Protein AF-A0A8J1XNT5-F1 (afdb_monomer_lite)

InterPro domains:
  IPR039589 TBCC domain-containing protein 1 [PTHR16052] (5-257)

Radius of gyration: 22.13 Å; chains: 1; bounding box: 64×79×59 Å

Secondary structure (DSSP, 8-state):
--------EEEE-SHHHHTTS-SSPPPTT--HHHHHHHHHHHHHTGGGTSSEEEHHHHHIIIIIIS---HHHHHHHHHHHHHHH-TT-TTHHHHHHHHHH--SHHHHHHHHHT-EEEHHHHHHHHHHHHHTTTSSTTS----------------------------HHHHHHHHHHTHHHHHHHHS-TTTT-SSS--------SS-PPP--------GGG----HHHHHHHTTTEEEESSTT---B-HHHHHT-GGG-----

Sequence (262 aa):
MAATSPIVTLWVKSEPFSFGALPVAPHPRLSVHNIKKIVTYAKTKGHLGFPKLSYSVWKHIACNKLQLSDDIAWLYFQTCDLVSNSSSEQWPDWDKQYSKASNPVEIEQCRNGVTVDTLKFVLFLFIQHLHKISLRSSLVVEEWPMRAKSPDLEGRNTPTGSKTMDEHSHLTFVMNHLNDIMELLVEPGMSSSYDNKDKQRFSSGNLPGDSYGGSASVNDLNLSIEAMEALGFIISGSIDRNRSSKPLHEIALLQQIQAKSG

Foldseek 3Di:
DDPDAFDKDKAWDLLLPQQLADPDAQQPLLDLVLLLVLLVQLVVVPPCRPQKPFLVSQLCCCCVVRVHDNVVSLVLLVSLCCLQCVPDPCVVVLVVQCVPDDDPVSNVVSRRPDIDGNLLSSVSSVSNNCPPPQQPVPPPPPPDPPDDDDDDDDDDDDPPDPCSGDSVSLVVVCVVCVLSSLVSQADPPPPPPDDDDDDDDDDDDDDDDDDDDDPDDSVPGDGDPSSQQSVQSTMWMDRDPVGPTDRRSVVVPPPVPPPPDD

pLDDT: mean 72.43, std 21.52, range [30.47, 97.56]

Structure (mmCIF, N/CA/C/O backbone):
data_AF-A0A8J1XNT5-F1
#
_entry.id   AF-A0A8J1XNT5-F1
#
loop_
_atom_site.group_PDB
_atom_site.id
_atom_site.type_symbol
_atom_site.label_atom_id
_atom_site.label_alt_id
_atom_site.label_comp_id
_atom_site.label_asym_id
_atom_site.label_entity_id
_atom_site.label_seq_id
_atom_site.pdbx_PDB_ins_code
_atom_site.Cartn_x
_atom_site.Cartn_y
_atom_site.Cartn_z
_atom_site.occupancy
_atom_site.B_iso_or_equiv
_atom_site.auth_seq_id
_atom_site.auth_comp_id
_atom_site.auth_asym_id
_atom_site.auth_atom_id
_atom_site.pdbx_PDB_model_num
ATOM 1 N N . MET A 1 1 ? 41.944 1.174 -20.028 1.00 39.16 1 MET A N 1
ATOM 2 C CA . MET A 1 1 ? 41.025 0.278 -19.296 1.00 39.16 1 MET A CA 1
ATOM 3 C C . MET A 1 1 ? 39.616 0.688 -19.675 1.00 39.16 1 MET A C 1
ATOM 5 O O . MET A 1 1 ? 39.265 1.833 -19.427 1.00 39.16 1 MET A O 1
ATOM 9 N N . ALA A 1 2 ? 38.867 -0.162 -20.378 1.00 42.97 2 ALA A N 1
ATOM 10 C CA . ALA A 1 2 ? 37.490 0.160 -20.746 1.00 42.97 2 ALA A CA 1
ATOM 11 C C . ALA A 1 2 ? 36.634 0.159 -19.473 1.00 42.97 2 ALA A C 1
ATOM 13 O O . ALA A 1 2 ? 36.607 -0.844 -18.761 1.00 42.97 2 ALA A O 1
ATOM 14 N N . ALA A 1 3 ? 35.990 1.283 -19.161 1.00 51.00 3 ALA A N 1
ATOM 15 C CA . ALA A 1 3 ? 35.020 1.349 -18.079 1.00 51.00 3 ALA A CA 1
ATOM 16 C C . ALA A 1 3 ? 33.849 0.429 -18.446 1.00 51.00 3 ALA A C 1
ATOM 18 O O . ALA A 1 3 ? 33.110 0.701 -19.389 1.00 51.00 3 ALA A O 1
ATOM 19 N N . THR A 1 4 ? 33.720 -0.701 -17.755 1.00 59.56 4 THR A N 1
ATOM 20 C CA . THR A 1 4 ? 32.555 -1.573 -17.894 1.00 59.56 4 THR A CA 1
ATOM 21 C C . THR A 1 4 ? 31.348 -0.825 -17.350 1.00 59.56 4 THR A C 1
ATOM 23 O O . THR A 1 4 ? 31.309 -0.531 -16.155 1.00 59.56 4 THR A O 1
ATOM 26 N N . SER A 1 5 ? 30.388 -0.497 -18.215 1.00 62.47 5 SER A N 1
ATOM 27 C CA . SER A 1 5 ? 29.116 0.089 -17.794 1.00 62.47 5 SER A CA 1
ATOM 28 C C . SER A 1 5 ? 28.452 -0.803 -16.736 1.00 62.47 5 SER A C 1
ATOM 30 O O . SER A 1 5 ? 28.509 -2.033 -16.861 1.00 62.47 5 SER A O 1
ATOM 32 N N . PRO A 1 6 ? 27.853 -0.219 -15.685 1.00 67.69 6 PRO A N 1
ATOM 33 C CA . PRO A 1 6 ? 27.177 -0.993 -14.653 1.00 67.69 6 PRO A CA 1
ATOM 34 C C . PRO A 1 6 ? 26.026 -1.788 -15.280 1.00 67.69 6 PRO A C 1
ATOM 36 O O . PRO A 1 6 ? 25.217 -1.240 -16.029 1.00 67.69 6 PRO A O 1
ATOM 39 N N . ILE A 1 7 ? 25.966 -3.091 -14.997 1.00 76.31 7 ILE A N 1
ATOM 40 C CA . ILE A 1 7 ? 24.859 -3.943 -15.441 1.00 76.31 7 ILE A CA 1
ATOM 41 C C . ILE A 1 7 ? 23.740 -3.775 -14.425 1.00 76.31 7 ILE A C 1
ATOM 43 O O . ILE A 1 7 ? 23.899 -4.150 -13.264 1.00 76.31 7 ILE A O 1
ATOM 47 N N . VAL A 1 8 ? 22.616 -3.223 -14.868 1.00 80.81 8 VAL A N 1
ATOM 48 C CA . VAL A 1 8 ? 21.426 -3.092 -14.030 1.00 80.81 8 VAL A CA 1
ATOM 49 C C . VAL A 1 8 ? 20.556 -4.319 -14.192 1.00 80.81 8 VAL A C 1
ATOM 51 O O . VAL A 1 8 ? 20.250 -4.750 -15.302 1.00 80.81 8 VAL A O 1
ATOM 54 N N . THR A 1 9 ? 20.164 -4.877 -13.057 1.00 83.31 9 THR A N 1
ATOM 55 C CA . THR A 1 9 ? 19.234 -5.998 -12.977 1.00 83.31 9 THR A CA 1
ATOM 56 C C . THR A 1 9 ? 18.059 -5.579 -12.114 1.00 83.31 9 THR A C 1
ATOM 58 O O . THR A 1 9 ? 18.259 -5.024 -11.035 1.00 83.31 9 THR A O 1
ATOM 61 N N . LEU A 1 10 ? 16.844 -5.812 -12.606 1.00 86.88 10 LEU A N 1
ATOM 62 C CA . LEU A 1 10 ? 15.595 -5.548 -11.895 1.00 86.88 10 LEU A CA 1
ATOM 63 C C . LEU A 1 10 ? 14.845 -6.865 -11.703 1.00 86.88 10 LEU A C 1
ATOM 65 O O . LEU A 1 10 ? 14.907 -7.742 -12.566 1.00 86.88 10 LEU A O 1
ATOM 69 N N . TRP A 1 11 ? 14.129 -6.993 -10.592 1.00 88.06 11 TRP A N 1
ATOM 70 C CA . TRP A 1 11 ? 13.264 -8.136 -10.311 1.00 88.06 11 TRP A CA 1
ATOM 71 C C . TRP A 1 11 ? 12.026 -7.707 -9.524 1.00 88.06 11 TRP A C 1
ATOM 73 O O . TRP A 1 11 ? 12.015 -6.674 -8.849 1.00 88.06 11 TRP A O 1
ATOM 83 N N . VAL A 1 12 ? 10.967 -8.511 -9.614 1.00 89.25 12 VAL A N 1
ATOM 84 C CA . VAL A 1 12 ? 9.729 -8.287 -8.863 1.00 89.25 12 VAL A CA 1
ATOM 85 C C . VAL A 1 12 ? 9.884 -8.859 -7.460 1.00 89.25 12 VAL A C 1
ATOM 87 O O . VAL A 1 12 ? 10.321 -9.994 -7.273 1.00 89.25 12 VAL A O 1
ATOM 90 N N . LYS A 1 13 ? 9.525 -8.060 -6.460 1.00 88.25 13 LYS A N 1
ATOM 91 C CA . LYS A 1 13 ? 9.508 -8.475 -5.060 1.00 88.25 13 LYS A CA 1
ATOM 92 C C . LYS A 1 13 ? 8.364 -9.447 -4.827 1.00 88.25 13 LYS A C 1
ATOM 94 O O . LYS A 1 13 ? 7.238 -9.183 -5.234 1.00 88.25 13 LYS A O 1
ATOM 99 N N . SER A 1 14 ? 8.646 -10.561 -4.163 1.00 85.19 14 SER A N 1
ATOM 100 C CA . SER A 1 14 ? 7.641 -11.602 -3.925 1.00 85.19 14 SER A CA 1
ATOM 101 C C . SER A 1 14 ? 6.759 -11.303 -2.713 1.00 85.19 14 SER A C 1
ATOM 103 O O . SER A 1 14 ? 5.640 -11.799 -2.638 1.00 85.19 14 SER A O 1
ATOM 105 N N . GLU A 1 15 ? 7.225 -10.482 -1.774 1.00 87.31 15 GLU A N 1
ATOM 106 C CA . GLU A 1 15 ? 6.595 -10.280 -0.471 1.00 87.31 15 GLU A CA 1
ATOM 107 C C . GLU A 1 15 ? 5.195 -9.645 -0.554 1.00 87.31 15 GLU A C 1
ATOM 109 O O . GLU A 1 15 ? 4.277 -10.181 0.077 1.00 87.31 15 GLU A O 1
ATOM 114 N N . PRO A 1 16 ? 4.962 -8.580 -1.356 1.00 89.38 16 PRO A N 1
ATOM 115 C CA . PRO A 1 16 ? 3.628 -7.990 -1.492 1.00 89.38 16 PRO A CA 1
ATOM 116 C C . PRO A 1 16 ? 2.579 -8.966 -2.035 1.00 89.38 16 PRO A C 1
ATOM 118 O O . PRO A 1 16 ? 1.401 -8.849 -1.703 1.00 89.38 16 PRO A O 1
ATOM 121 N N . PHE A 1 17 ? 3.002 -9.933 -2.851 1.00 86.06 17 PHE A N 1
ATOM 122 C CA . PHE A 1 17 ? 2.119 -10.905 -3.494 1.00 86.06 17 PHE A CA 1
ATOM 123 C C . PHE A 1 17 ? 1.935 -12.160 -2.640 1.00 86.06 17 PHE A C 1
ATOM 125 O O . PHE A 1 17 ? 0.808 -12.580 -2.409 1.00 86.06 17 PHE A O 1
ATOM 132 N N . SER A 1 18 ? 3.025 -12.721 -2.116 1.00 82.94 18 SER A N 1
ATOM 133 C CA . SER A 1 18 ? 3.006 -13.969 -1.346 1.00 82.94 18 SER A CA 1
ATOM 134 C C . SER A 1 18 ? 2.463 -13.789 0.072 1.00 82.94 18 SER A C 1
ATOM 136 O O . SER A 1 18 ? 1.784 -14.676 0.579 1.00 82.94 18 SER A O 1
ATOM 138 N N . PHE A 1 19 ? 2.771 -12.661 0.723 1.00 82.44 19 PHE A N 1
ATOM 139 C CA . PHE A 1 19 ? 2.411 -12.411 2.127 1.00 82.44 19 PHE A CA 1
ATOM 140 C C . PHE A 1 19 ? 1.441 -11.240 2.297 1.00 82.44 19 PHE A C 1
ATOM 142 O O . PHE A 1 19 ? 0.734 -11.169 3.299 1.00 82.44 19 PHE A O 1
ATOM 149 N N . GLY A 1 20 ? 1.397 -10.321 1.329 1.00 86.12 20 GLY A N 1
ATOM 150 C CA . GLY A 1 20 ? 0.486 -9.180 1.363 1.00 86.12 20 GLY A CA 1
ATOM 151 C C . GLY A 1 20 ? -0.911 -9.491 0.828 1.00 86.12 20 GLY A C 1
ATOM 152 O O . GLY A 1 20 ? -1.880 -8.873 1.265 1.00 86.12 20 GLY A O 1
ATOM 153 N N . ALA A 1 21 ? -1.054 -10.430 -0.107 1.00 83.31 21 ALA A N 1
ATOM 154 C CA . ALA A 1 21 ? -2.343 -10.746 -0.713 1.00 83.31 21 ALA A CA 1
ATOM 155 C C . ALA A 1 21 ? -3.259 -11.480 0.277 1.00 83.31 21 ALA A C 1
ATOM 157 O O . ALA A 1 21 ? -3.045 -12.643 0.620 1.00 83.31 21 ALA A O 1
ATOM 158 N N . LEU A 1 22 ? -4.308 -10.800 0.741 1.00 84.31 22 LEU A N 1
ATOM 159 C CA . LEU A 1 22 ? -5.208 -11.366 1.735 1.00 84.31 22 LEU A CA 1
ATOM 160 C C . LEU A 1 22 ? -6.130 -12.413 1.087 1.00 84.31 22 LEU A C 1
ATOM 162 O O . LEU A 1 22 ? -6.635 -12.198 -0.020 1.00 84.31 22 LEU A O 1
ATOM 166 N N . PRO A 1 23 ? -6.447 -13.524 1.781 1.00 75.81 23 PRO A N 1
ATOM 167 C CA . PRO A 1 23 ? -7.345 -14.568 1.280 1.00 75.81 23 PRO A CA 1
ATOM 168 C C . PRO A 1 23 ? -8.831 -14.160 1.348 1.00 75.81 23 PRO A C 1
ATOM 170 O O . PRO A 1 23 ? -9.720 -15.001 1.478 1.00 75.81 23 PRO A O 1
ATOM 173 N N . VAL A 1 24 ? -9.122 -12.862 1.267 1.00 74.38 24 VAL A N 1
ATOM 174 C CA . VAL A 1 24 ? -10.468 -12.287 1.346 1.00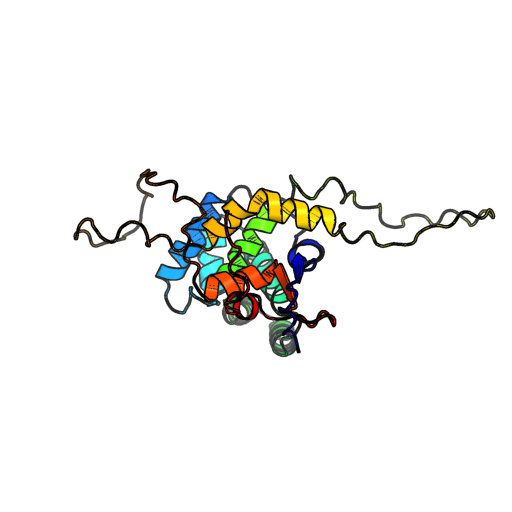 74.38 24 VAL A CA 1
ATOM 175 C C . VAL A 1 24 ? -10.929 -11.920 -0.064 1.00 74.38 24 VAL A C 1
ATOM 177 O O . VAL A 1 24 ? -10.128 -11.644 -0.953 1.00 74.38 24 VAL A O 1
ATOM 180 N N . ALA A 1 25 ? -12.238 -11.958 -0.321 1.00 75.44 25 ALA A N 1
ATOM 181 C CA . ALA A 1 25 ? -12.754 -11.434 -1.581 1.00 75.44 25 ALA A CA 1
ATOM 182 C C . ALA A 1 25 ? -12.417 -9.946 -1.733 1.00 75.44 25 ALA A C 1
ATOM 184 O O . ALA A 1 25 ? -12.672 -9.203 -0.784 1.00 75.44 25 ALA A O 1
ATOM 185 N N . PRO A 1 26 ? -11.920 -9.498 -2.904 1.00 76.00 26 PRO A N 1
ATOM 186 C CA . PRO A 1 26 ? -11.814 -8.078 -3.179 1.00 76.00 26 PRO A CA 1
ATOM 187 C C . PRO A 1 26 ? -13.175 -7.433 -2.953 1.00 76.00 26 PRO A C 1
ATOM 189 O O . PRO A 1 26 ? -14.191 -7.885 -3.490 1.00 76.00 26 PRO A O 1
ATOM 192 N N . HIS A 1 27 ? -13.207 -6.402 -2.115 1.00 83.06 27 HIS A N 1
ATOM 193 C CA . HIS A 1 27 ? -14.448 -5.700 -1.845 1.00 83.06 27 HIS A CA 1
ATOM 194 C C . HIS A 1 27 ? -14.898 -4.974 -3.125 1.00 83.06 27 HIS A C 1
ATOM 196 O O . HIS A 1 27 ? -14.076 -4.298 -3.746 1.00 83.06 27 HIS A O 1
ATOM 202 N N . PRO A 1 28 ? -16.182 -5.028 -3.526 1.00 83.69 28 PRO A N 1
ATOM 203 C CA . PRO A 1 28 ? -16.638 -4.480 -4.811 1.00 83.69 28 PRO A CA 1
ATOM 204 C C . PRO A 1 28 ? -16.382 -2.975 -4.959 1.00 83.69 28 PRO A C 1
ATOM 206 O O . PRO A 1 28 ? -16.251 -2.458 -6.065 1.00 83.69 28 PRO A O 1
ATOM 209 N N . ARG A 1 29 ? -16.290 -2.255 -3.835 1.00 88.12 29 ARG A N 1
ATOM 210 C CA . ARG A 1 29 ? -15.998 -0.815 -3.818 1.00 88.12 29 ARG A CA 1
ATOM 211 C C . ARG A 1 29 ? -14.505 -0.498 -3.838 1.00 88.12 29 ARG A C 1
ATOM 213 O O . ARG A 1 29 ? -14.157 0.659 -4.037 1.00 88.12 29 ARG A O 1
ATOM 220 N N . LEU A 1 30 ? -13.630 -1.487 -3.689 1.00 88.06 30 LEU A N 1
ATOM 221 C CA . LEU A 1 30 ? -12.187 -1.333 -3.841 1.00 88.06 30 LEU A CA 1
ATOM 222 C C . LEU A 1 30 ? -11.790 -1.462 -5.322 1.00 88.06 30 LEU A C 1
ATOM 224 O O . LEU A 1 30 ? -10.977 -2.303 -5.671 1.00 88.06 30 LEU A O 1
ATOM 228 N N . SER A 1 31 ? -12.417 -0.684 -6.206 1.00 88.94 31 SER A N 1
ATOM 229 C CA . SER A 1 31 ? -12.098 -0.653 -7.639 1.00 88.94 31 SER A CA 1
ATOM 230 C C . SER A 1 31 ? -10.926 0.283 -7.937 1.00 88.94 31 SER A C 1
ATOM 232 O O . SER A 1 31 ? -10.688 1.222 -7.176 1.00 88.94 31 SER A O 1
ATOM 234 N N . VAL A 1 32 ? -10.251 0.101 -9.080 1.00 87.81 32 VAL A N 1
ATOM 235 C CA . VAL A 1 32 ? -9.158 0.991 -9.539 1.00 87.81 32 VAL A CA 1
ATOM 236 C C . VAL A 1 32 ? -9.558 2.472 -9.482 1.00 87.81 32 VAL A C 1
ATOM 238 O O . VAL A 1 32 ? -8.808 3.306 -8.981 1.00 87.81 32 VAL A O 1
ATOM 241 N N . HIS A 1 33 ? -10.783 2.797 -9.911 1.00 89.06 33 HIS A N 1
ATOM 242 C CA . HIS A 1 33 ? -11.336 4.156 -9.845 1.00 89.06 33 HIS A CA 1
ATOM 243 C C . HIS A 1 33 ? -11.368 4.723 -8.423 1.00 89.06 33 HIS A C 1
ATOM 245 O O . HIS A 1 33 ? -10.968 5.862 -8.184 1.00 89.06 33 HIS A O 1
ATOM 251 N N . ASN A 1 34 ? -11.840 3.933 -7.459 1.00 92.00 34 ASN A N 1
ATOM 252 C CA . ASN A 1 34 ? -11.906 4.380 -6.074 1.00 92.00 34 ASN A CA 1
ATOM 253 C C . ASN A 1 34 ? -10.516 4.446 -5.440 1.00 92.00 34 ASN A C 1
ATOM 255 O O . ASN A 1 34 ? -10.280 5.361 -4.658 1.00 92.00 34 ASN A O 1
ATOM 259 N N . ILE A 1 35 ? -9.595 3.552 -5.815 1.00 92.94 35 ILE A N 1
ATOM 260 C CA . ILE A 1 35 ? -8.200 3.587 -5.358 1.00 92.94 35 ILE A CA 1
ATOM 261 C C . ILE A 1 35 ? -7.518 4.887 -5.807 1.00 92.94 35 ILE A C 1
ATOM 263 O O . ILE A 1 35 ? -6.937 5.577 -4.973 1.00 92.94 35 ILE A O 1
ATOM 267 N N . LYS A 1 36 ? -7.679 5.304 -7.072 1.00 90.38 36 LYS A N 1
ATOM 268 C CA . LYS A 1 36 ? -7.171 6.603 -7.563 1.00 90.38 36 LYS A CA 1
ATOM 269 C C . LYS A 1 36 ? -7.683 7.779 -6.721 1.00 90.38 36 LYS A C 1
ATOM 271 O O . LYS A 1 36 ? -6.918 8.658 -6.331 1.00 90.38 36 LYS A O 1
ATOM 276 N N . LYS A 1 37 ? -8.970 7.763 -6.350 1.00 91.88 37 LYS A N 1
ATOM 277 C CA . LYS A 1 37 ? -9.571 8.801 -5.492 1.00 91.88 37 LYS A CA 1
ATOM 278 C C . LYS A 1 37 ? -8.997 8.839 -4.073 1.00 91.88 37 LYS A C 1
ATOM 280 O O . LYS A 1 37 ? -9.059 9.900 -3.449 1.00 91.88 37 LYS A O 1
ATOM 285 N N . ILE A 1 38 ? -8.447 7.733 -3.559 1.00 94.38 38 ILE A N 1
ATOM 286 C CA . ILE A 1 38 ? -7.790 7.707 -2.242 1.00 94.38 38 ILE A CA 1
ATOM 287 C C . ILE A 1 38 ? -6.605 8.668 -2.246 1.00 94.38 38 ILE A C 1
ATOM 289 O O . ILE A 1 38 ? -6.521 9.490 -1.341 1.00 94.38 38 ILE A O 1
ATOM 293 N N . VAL A 1 39 ? -5.751 8.626 -3.275 1.00 91.25 39 VAL A N 1
ATOM 294 C CA . VAL A 1 39 ? -4.570 9.502 -3.377 1.00 91.25 39 VAL A CA 1
ATOM 295 C C . VAL A 1 39 ? -4.987 10.971 -3.367 1.00 91.25 39 VAL A C 1
ATOM 297 O O . VAL A 1 39 ? -4.488 11.757 -2.560 1.00 91.25 39 VAL A O 1
ATOM 300 N N . THR A 1 40 ? -5.958 11.341 -4.209 1.00 91.06 40 THR A N 1
ATOM 301 C CA . THR A 1 40 ? -6.472 12.716 -4.271 1.00 91.06 40 THR A CA 1
ATOM 302 C C . THR A 1 40 ? -7.025 13.160 -2.921 1.00 91.06 40 THR A C 1
ATOM 304 O O . THR A 1 40 ? -6.675 14.232 -2.434 1.00 91.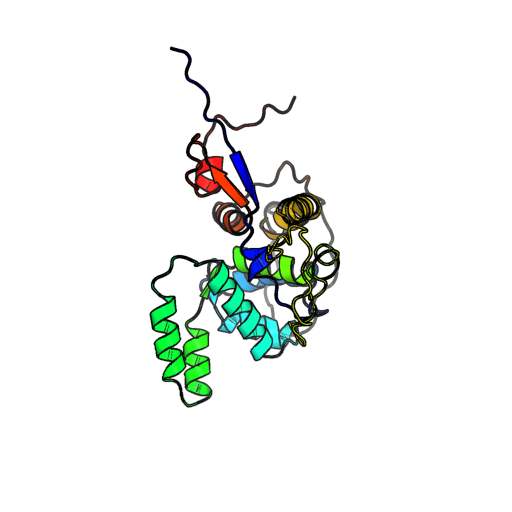06 40 THR A O 1
ATOM 307 N N . TYR A 1 41 ? -7.860 12.335 -2.283 1.00 93.75 41 TYR A N 1
ATOM 308 C CA . TYR A 1 41 ? -8.444 12.666 -0.986 1.00 93.75 41 TYR A CA 1
ATOM 309 C C . TYR A 1 41 ? -7.380 12.787 0.107 1.00 93.75 41 TYR A C 1
ATOM 311 O O . TYR A 1 41 ? -7.420 13.731 0.894 1.00 93.75 41 TYR A O 1
ATOM 319 N N . ALA A 1 42 ? -6.419 11.867 0.146 1.00 94.06 42 ALA A N 1
ATOM 320 C CA . ALA A 1 42 ? -5.347 11.848 1.128 1.00 94.06 42 ALA A CA 1
ATOM 321 C C . ALA A 1 42 ? -4.504 13.133 1.054 1.00 94.06 42 ALA A C 1
ATOM 323 O O . ALA A 1 42 ? -4.280 13.778 2.077 1.00 94.06 42 ALA A O 1
ATOM 324 N N . LYS A 1 43 ? -4.186 13.612 -0.157 1.00 90.88 43 LYS A N 1
ATOM 325 C CA . LYS A 1 43 ? -3.525 14.913 -0.362 1.00 90.88 43 LYS A CA 1
ATOM 326 C C . LYS A 1 43 ? -4.320 16.092 0.219 1.00 90.88 43 LYS A C 1
ATOM 328 O O . LYS A 1 43 ? -3.730 16.985 0.821 1.00 90.88 43 LYS A O 1
ATOM 333 N N . THR A 1 44 ? -5.658 16.079 0.149 1.00 94.69 44 THR A N 1
ATOM 334 C CA . THR A 1 44 ? -6.489 17.140 0.771 1.00 94.69 44 THR A CA 1
ATOM 335 C C . THR A 1 44 ? -6.419 17.175 2.301 1.00 94.69 44 THR A C 1
ATOM 337 O O . THR A 1 44 ? -6.852 18.152 2.912 1.00 94.69 44 THR A O 1
ATOM 340 N N . LYS A 1 45 ? -5.892 16.122 2.941 1.00 95.00 45 LYS A N 1
ATOM 341 C CA . LYS A 1 45 ? -5.718 16.034 4.400 1.00 95.00 45 LYS A CA 1
ATOM 342 C C . LYS A 1 45 ? -4.347 16.506 4.885 1.00 95.00 45 LYS A C 1
ATOM 344 O O . LYS A 1 45 ? -4.093 16.462 6.088 1.00 95.00 45 LYS A O 1
ATOM 349 N N . GLY A 1 46 ? -3.489 16.995 3.987 1.00 93.00 46 GLY A N 1
ATOM 350 C CA . GLY A 1 46 ? -2.158 17.489 4.331 1.00 93.00 46 GLY A CA 1
ATOM 351 C C . GLY A 1 46 ? -1.303 16.399 4.977 1.00 93.00 46 GLY A C 1
ATOM 352 O O . GLY A 1 46 ? -1.329 15.252 4.542 1.00 93.00 46 GLY A O 1
ATOM 353 N N . HIS A 1 47 ? -0.591 16.744 6.052 1.00 93.31 47 HIS A N 1
ATOM 354 C CA . HIS A 1 47 ? 0.375 15.856 6.714 1.00 93.31 47 HIS A CA 1
ATOM 355 C C . HIS A 1 47 ? -0.221 14.559 7.292 1.00 93.31 47 HIS A C 1
ATOM 357 O O . HIS A 1 47 ? 0.517 13.608 7.515 1.00 93.31 47 HIS A O 1
ATOM 363 N N . LEU A 1 48 ? -1.536 14.510 7.540 1.00 93.12 48 LEU A N 1
ATOM 364 C CA . LEU A 1 48 ? -2.215 13.298 8.017 1.00 93.12 48 LEU A CA 1
ATOM 365 C C . LEU A 1 48 ? -2.549 12.318 6.884 1.00 93.12 48 LEU A C 1
ATOM 367 O O . LEU A 1 48 ? -2.940 11.183 7.149 1.00 93.12 48 LEU A O 1
ATOM 371 N N . GLY A 1 49 ? -2.483 12.769 5.631 1.00 92.94 49 GLY A N 1
ATOM 372 C CA . GLY A 1 49 ? -2.845 11.964 4.470 1.00 92.94 49 GLY A CA 1
ATOM 373 C C . GLY A 1 49 ? -1.731 11.789 3.446 1.00 92.94 49 GLY A C 1
ATOM 374 O O . GLY A 1 49 ? -1.796 10.834 2.688 1.00 92.94 49 GLY A O 1
ATOM 375 N N . PHE A 1 50 ? -0.727 12.667 3.386 1.00 94.06 50 PHE A N 1
ATOM 376 C CA . PHE A 1 50 ? 0.376 12.548 2.431 1.00 94.06 50 PHE A CA 1
ATOM 377 C C . PHE A 1 50 ? 1.677 13.174 2.979 1.00 94.06 50 PHE A C 1
ATOM 379 O O . PHE A 1 50 ? 1.608 14.240 3.596 1.00 94.06 50 PHE A O 1
ATOM 386 N N . PRO A 1 51 ? 2.864 12.564 2.758 1.00 92.81 51 PRO A N 1
ATOM 387 C CA . PRO A 1 51 ? 3.103 11.290 2.060 1.00 92.81 51 PRO A CA 1
ATOM 388 C C . PRO A 1 51 ? 2.785 10.063 2.925 1.00 92.81 51 PRO A C 1
ATOM 390 O O . PRO A 1 51 ? 2.641 8.957 2.405 1.00 92.81 51 PRO A O 1
ATOM 393 N N . LYS A 1 52 ? 2.614 10.250 4.238 1.00 94.19 52 LYS A N 1
ATOM 394 C CA . LYS A 1 52 ? 2.174 9.211 5.170 1.00 94.19 52 LYS A CA 1
ATOM 395 C C . LYS A 1 52 ? 0.676 9.339 5.434 1.00 94.19 52 LYS A C 1
ATOM 397 O O . LYS A 1 52 ? 0.204 10.384 5.871 1.00 94.19 52 LYS A O 1
ATOM 402 N N . LEU A 1 53 ? -0.060 8.267 5.174 1.00 95.94 53 LEU A N 1
ATOM 403 C CA . LEU A 1 53 ? -1.483 8.161 5.448 1.00 95.94 53 LEU A CA 1
ATOM 404 C C . LEU A 1 53 ? -1.666 7.682 6.886 1.00 95.94 53 LEU A C 1
ATOM 406 O O . LEU A 1 53 ? -1.121 6.641 7.246 1.00 95.94 53 LEU A O 1
ATOM 410 N N . SER A 1 54 ? -2.432 8.408 7.699 1.00 95.88 54 SER A N 1
ATOM 411 C CA . SER A 1 54 ? -2.812 7.957 9.040 1.00 95.88 54 SER A CA 1
ATOM 412 C C . SER A 1 54 ? -3.970 6.963 8.999 1.00 95.88 54 SER A C 1
ATOM 414 O O . SER A 1 54 ? -4.846 7.033 8.124 1.00 95.88 54 SER A O 1
ATOM 416 N N . TYR A 1 55 ? -4.035 6.078 10.000 1.00 95.81 55 TYR A N 1
ATOM 417 C CA . TYR A 1 55 ? -5.165 5.157 10.108 1.00 95.81 55 TYR A CA 1
ATOM 418 C C . TYR A 1 55 ? -6.498 5.895 10.247 1.00 95.81 55 TYR A C 1
ATOM 420 O O . TYR A 1 55 ? -7.483 5.489 9.645 1.00 95.81 55 TYR A O 1
ATOM 428 N N . SER A 1 56 ? -6.547 7.017 10.969 1.00 95.44 56 SER A N 1
ATOM 429 C CA . SER A 1 56 ? -7.783 7.791 11.140 1.00 95.44 56 SER A CA 1
ATOM 430 C C . SER A 1 56 ? -8.345 8.316 9.810 1.00 95.44 56 SER A C 1
ATOM 432 O O . SER A 1 56 ? -9.558 8.261 9.578 1.00 95.44 56 SER A O 1
ATOM 434 N N . VAL A 1 57 ? -7.475 8.766 8.897 1.00 97.25 57 VAL A N 1
ATOM 435 C CA . VAL A 1 57 ? -7.874 9.185 7.547 1.00 97.25 57 VAL A CA 1
ATOM 436 C C . VAL A 1 57 ? -8.318 7.976 6.726 1.00 97.25 57 VAL A C 1
ATOM 438 O O . VAL A 1 57 ? -9.380 8.026 6.099 1.00 97.25 57 VAL A O 1
ATOM 441 N N . TRP A 1 58 ? -7.563 6.874 6.759 1.00 97.56 58 TRP A N 1
ATOM 442 C CA . TRP A 1 58 ? -7.944 5.648 6.059 1.00 97.56 58 TRP A CA 1
ATOM 443 C C . TRP A 1 58 ? -9.277 5.082 6.557 1.00 97.56 58 TRP A C 1
ATOM 445 O O . TRP A 1 58 ? -10.166 4.852 5.745 1.00 97.56 58 TRP A O 1
ATOM 455 N N . LYS A 1 59 ? -9.469 4.935 7.870 1.00 96.62 59 LYS A N 1
ATOM 456 C CA . LYS A 1 59 ? -10.709 4.470 8.506 1.00 96.62 59 LYS A CA 1
ATOM 457 C C . LYS A 1 59 ? -11.905 5.289 8.040 1.00 96.62 59 LYS A C 1
ATOM 459 O O . LYS A 1 59 ? -12.940 4.719 7.694 1.00 96.62 59 LYS A O 1
ATOM 464 N N . HIS A 1 60 ? -11.760 6.614 7.948 1.00 96.19 60 HIS A N 1
ATOM 465 C CA . HIS A 1 60 ? -12.814 7.469 7.410 1.00 96.19 60 HIS A CA 1
ATOM 466 C C . HIS A 1 60 ? -13.162 7.118 5.954 1.00 96.19 60 HIS A C 1
ATOM 468 O O . HIS A 1 60 ? -14.344 7.025 5.620 1.00 96.19 60 HIS A O 1
ATOM 474 N N . ILE A 1 61 ? -12.165 6.921 5.088 1.00 97.00 61 ILE A N 1
ATOM 475 C CA . ILE A 1 61 ? -12.378 6.533 3.686 1.00 97.00 61 ILE A CA 1
ATOM 476 C C . ILE A 1 61 ? -12.994 5.130 3.615 1.00 97.00 61 ILE A C 1
ATOM 478 O O . ILE A 1 61 ? -14.047 4.941 3.008 1.00 97.00 61 ILE A O 1
ATOM 482 N N . ALA A 1 62 ? -12.373 4.155 4.266 1.00 96.75 62 ALA A N 1
ATOM 483 C CA . ALA A 1 62 ? -12.758 2.756 4.254 1.00 96.75 62 ALA A CA 1
ATOM 484 C C . ALA A 1 62 ? -14.198 2.558 4.741 1.00 96.75 62 ALA A C 1
ATOM 486 O O . ALA A 1 62 ? -15.026 2.023 4.005 1.00 96.75 62 ALA A O 1
ATOM 487 N N . CYS A 1 63 ? -14.531 3.071 5.925 1.00 96.31 63 CYS A N 1
ATOM 488 C CA . CYS A 1 63 ? -15.840 2.844 6.530 1.00 96.31 63 CYS A CA 1
ATOM 489 C C . CYS A 1 63 ? -16.929 3.697 5.869 1.00 96.31 63 CYS A C 1
ATOM 491 O O . CYS A 1 63 ? -17.984 3.187 5.497 1.00 96.31 63 CYS A O 1
ATOM 493 N N . ASN A 1 64 ? -16.679 4.993 5.647 1.00 95.38 64 ASN A N 1
ATOM 494 C CA . ASN A 1 64 ? -17.739 5.899 5.184 1.00 95.38 64 ASN A CA 1
ATOM 495 C C . ASN A 1 64 ? -17.860 5.957 3.661 1.00 95.38 64 ASN A C 1
ATOM 497 O O . ASN A 1 64 ? -18.945 6.196 3.130 1.00 95.38 64 ASN A O 1
ATOM 501 N N . LYS A 1 65 ? -16.746 5.801 2.936 1.00 93.56 65 LYS A N 1
ATOM 502 C CA . LYS A 1 65 ? -16.722 5.916 1.472 1.00 93.56 65 LYS A CA 1
ATOM 503 C C . LYS A 1 65 ? -16.687 4.569 0.786 1.00 93.56 65 LYS A C 1
ATOM 505 O O . LYS A 1 65 ? -17.299 4.472 -0.266 1.00 93.56 65 LYS A O 1
ATOM 510 N N . LEU A 1 66 ? -16.030 3.557 1.347 1.00 93.88 66 LEU A N 1
ATOM 511 C CA . LEU A 1 66 ? -15.947 2.220 0.748 1.00 93.88 66 LEU A CA 1
ATOM 512 C C . LEU A 1 66 ? -16.871 1.197 1.420 1.00 93.88 66 LEU A C 1
ATOM 514 O O . LEU A 1 66 ? -17.027 0.115 0.863 1.00 93.88 66 LEU A O 1
ATOM 518 N N . GLN A 1 67 ? -17.526 1.550 2.536 1.00 94.31 67 GLN A N 1
ATOM 519 C CA . GLN A 1 67 ? -18.384 0.654 3.332 1.00 94.31 67 GLN A CA 1
ATOM 520 C C . GLN A 1 67 ? -17.673 -0.629 3.794 1.00 94.31 67 GLN A C 1
ATOM 522 O O . GLN A 1 67 ? -18.293 -1.677 3.935 1.00 94.31 67 GLN A O 1
ATOM 527 N N . LEU A 1 68 ? -16.366 -0.549 4.035 1.00 93.38 68 LEU A N 1
ATOM 528 C CA . LEU A 1 68 ? -15.627 -1.613 4.706 1.00 93.38 68 LEU A CA 1
ATOM 529 C C . LEU A 1 68 ? -15.970 -1.610 6.199 1.00 93.38 68 LEU A C 1
ATOM 531 O O . LEU A 1 68 ? -16.201 -0.548 6.778 1.00 93.38 68 LEU A O 1
ATOM 535 N N . SER A 1 69 ? -15.974 -2.784 6.834 1.00 94.12 69 SER A N 1
ATOM 536 C CA . SER A 1 69 ? -15.966 -2.833 8.300 1.00 94.12 69 SER A CA 1
ATOM 537 C C . SER A 1 69 ? -14.638 -2.290 8.838 1.00 94.12 69 SER A C 1
ATOM 539 O O . SER A 1 69 ? -13.612 -2.350 8.152 1.00 94.12 69 SER A O 1
ATOM 541 N N . ASP A 1 70 ? -14.650 -1.789 10.076 1.00 93.62 70 ASP A N 1
ATOM 542 C CA . ASP A 1 70 ? -13.438 -1.286 10.739 1.00 93.62 70 ASP A CA 1
ATOM 543 C C . ASP A 1 70 ? -12.349 -2.368 10.811 1.00 93.62 70 ASP A C 1
ATOM 545 O O . ASP A 1 70 ? -11.185 -2.093 10.544 1.00 93.62 70 ASP A O 1
ATOM 549 N N . ASP A 1 71 ? -12.725 -3.626 11.055 1.00 91.94 71 ASP A N 1
ATOM 550 C CA . ASP A 1 71 ? -11.773 -4.741 11.098 1.00 91.94 71 ASP A CA 1
ATOM 551 C C . ASP A 1 71 ? -11.091 -5.001 9.751 1.00 91.94 71 ASP A C 1
ATOM 553 O O . ASP A 1 71 ? -9.893 -5.271 9.711 1.00 91.94 71 ASP A O 1
ATOM 557 N N . ILE A 1 72 ? -11.817 -4.876 8.635 1.00 91.88 72 ILE A N 1
ATOM 558 C CA . ILE A 1 72 ? -11.236 -5.059 7.297 1.00 91.88 72 ILE A CA 1
ATOM 559 C C . ILE A 1 72 ? -10.387 -3.846 6.911 1.00 91.88 72 ILE A C 1
ATOM 561 O O . ILE A 1 72 ? -9.323 -4.001 6.311 1.00 91.88 72 ILE A O 1
ATOM 565 N N . ALA A 1 73 ? -10.825 -2.639 7.282 1.00 95.12 73 ALA A N 1
ATOM 566 C CA . ALA A 1 73 ? -10.036 -1.425 7.111 1.00 95.12 73 ALA A CA 1
ATOM 567 C C . ALA A 1 73 ? -8.697 -1.533 7.854 1.00 95.12 73 ALA A C 1
ATOM 569 O O . ALA A 1 73 ? -7.649 -1.282 7.253 1.00 95.12 73 ALA A O 1
ATOM 570 N N . TRP A 1 74 ? -8.733 -1.949 9.122 1.00 93.88 74 TRP A N 1
ATOM 571 C CA . TRP A 1 74 ? -7.548 -2.183 9.937 1.00 93.88 74 TRP A CA 1
ATOM 572 C C . TRP A 1 74 ? -6.660 -3.276 9.347 1.00 93.88 74 TRP A C 1
ATOM 574 O O . TRP A 1 74 ? -5.462 -3.056 9.200 1.00 93.88 74 TRP A O 1
ATOM 584 N N . LEU A 1 75 ? -7.240 -4.410 8.940 1.00 91.94 75 LEU A N 1
ATOM 585 C CA . LEU A 1 75 ? -6.496 -5.525 8.358 1.00 91.94 75 LEU A CA 1
ATOM 586 C C . LEU A 1 75 ? -5.687 -5.087 7.132 1.00 91.94 75 LEU A C 1
ATOM 588 O O . LEU A 1 75 ? -4.487 -5.329 7.086 1.00 91.94 75 LEU A O 1
ATOM 592 N N . TYR A 1 76 ? -6.297 -4.382 6.171 1.00 93.69 76 TYR A N 1
ATOM 593 C CA . TYR A 1 76 ? -5.554 -3.873 5.010 1.00 93.69 76 TYR A CA 1
ATOM 594 C C . TYR A 1 76 ? -4.404 -2.949 5.416 1.00 93.69 76 TYR A C 1
ATOM 596 O O . TYR A 1 76 ? -3.302 -3.051 4.877 1.00 93.69 76 TYR A O 1
ATOM 604 N N . PHE A 1 77 ? -4.665 -2.042 6.355 1.00 94.00 77 PHE A N 1
ATOM 605 C CA . PHE A 1 77 ? -3.692 -1.052 6.802 1.00 94.00 77 PHE A CA 1
ATOM 606 C C . PHE A 1 77 ? -2.494 -1.709 7.497 1.00 94.00 77 PHE A C 1
ATOM 608 O O . PHE A 1 77 ? -1.347 -1.455 7.133 1.00 94.00 77 PHE A O 1
ATOM 615 N N . GLN A 1 78 ? -2.772 -2.620 8.429 1.00 90.69 78 GLN A N 1
ATOM 616 C CA . GLN A 1 78 ? -1.773 -3.368 9.182 1.00 90.69 78 GLN A CA 1
ATOM 617 C C . GLN A 1 78 ? -0.966 -4.313 8.288 1.00 90.69 78 GLN A C 1
ATOM 619 O O . GLN A 1 78 ? 0.253 -4.388 8.418 1.00 90.69 78 GLN A O 1
ATOM 624 N N . THR A 1 79 ? -1.616 -5.026 7.365 1.00 91.12 79 THR A N 1
ATOM 625 C CA . THR A 1 79 ? -0.907 -5.916 6.439 1.00 91.12 79 THR A CA 1
ATOM 626 C C . THR A 1 79 ? 0.044 -5.126 5.552 1.00 91.12 79 THR A C 1
ATOM 628 O O . THR A 1 79 ? 1.187 -5.542 5.396 1.00 91.12 79 THR A O 1
ATOM 631 N N . CYS A 1 80 ? -0.386 -3.979 5.015 1.00 92.56 80 CYS A N 1
ATOM 632 C CA . CYS A 1 80 ? 0.493 -3.131 4.215 1.00 92.56 80 CYS A CA 1
ATOM 633 C C . CYS A 1 80 ? 1.707 -2.647 5.009 1.00 92.56 80 CYS A C 1
ATOM 635 O O . CYS A 1 80 ? 2.815 -2.673 4.476 1.00 92.56 80 CYS A O 1
ATOM 637 N N . ASP A 1 81 ? 1.508 -2.207 6.253 1.00 89.88 81 ASP A N 1
ATOM 638 C CA . ASP A 1 81 ? 2.602 -1.791 7.134 1.00 89.88 81 ASP A CA 1
ATOM 639 C C . ASP A 1 81 ? 3.622 -2.925 7.318 1.00 89.88 81 ASP A C 1
ATOM 641 O O . ASP A 1 81 ? 4.808 -2.752 7.032 1.00 89.88 81 ASP A O 1
ATOM 645 N N . LEU A 1 82 ? 3.133 -4.125 7.652 1.00 87.94 82 LEU A N 1
ATOM 646 C CA . LEU A 1 82 ? 3.950 -5.322 7.854 1.00 87.94 82 LEU A CA 1
ATOM 647 C C . LEU A 1 82 ? 4.786 -5.683 6.618 1.00 87.94 82 LEU A C 1
ATOM 649 O O . LEU A 1 82 ? 5.987 -5.915 6.736 1.00 87.94 82 LEU A O 1
ATOM 653 N N . VAL A 1 83 ? 4.178 -5.715 5.426 1.00 88.00 83 VAL A N 1
ATOM 654 C CA . VAL A 1 83 ? 4.903 -6.083 4.194 1.00 88.00 83 VAL A CA 1
ATOM 655 C C . VAL A 1 83 ? 5.763 -4.951 3.628 1.00 88.00 83 VAL A C 1
ATOM 657 O O . VAL A 1 83 ? 6.619 -5.190 2.776 1.00 88.00 83 VAL A O 1
ATOM 660 N N . SER A 1 84 ? 5.552 -3.713 4.081 1.00 85.56 84 SER A N 1
ATOM 661 C CA . SER A 1 84 ? 6.365 -2.558 3.684 1.00 85.56 84 SER A CA 1
ATOM 662 C C . SER A 1 84 ? 7.618 -2.395 4.543 1.00 85.56 84 SER A C 1
ATOM 664 O O . SER A 1 84 ? 8.606 -1.847 4.053 1.00 85.56 84 SER A O 1
ATOM 666 N N . ASN A 1 85 ? 7.577 -2.852 5.798 1.00 69.88 85 ASN A N 1
ATOM 667 C CA . ASN A 1 85 ? 8.552 -2.527 6.837 1.00 69.88 85 ASN A CA 1
ATOM 668 C C . ASN A 1 85 ? 9.223 -3.770 7.450 1.00 69.88 85 ASN A C 1
ATOM 670 O O . ASN A 1 85 ? 9.408 -3.843 8.664 1.00 69.88 85 ASN A O 1
ATOM 674 N N . SER A 1 86 ? 9.671 -4.725 6.626 1.00 56.00 86 SER A N 1
ATOM 675 C CA . SER A 1 86 ? 10.339 -5.966 7.073 1.00 56.00 86 SER A CA 1
ATOM 676 C C . SER A 1 86 ? 11.581 -5.764 7.970 1.00 56.00 86 SER A C 1
ATOM 678 O O . SER A 1 86 ? 12.132 -6.739 8.472 1.00 56.00 86 SER A O 1
ATOM 680 N N . SER A 1 87 ? 12.040 -4.522 8.170 1.00 48.53 87 SER A N 1
ATOM 681 C CA . SER A 1 87 ? 13.217 -4.145 8.958 1.00 48.53 87 SER A CA 1
ATOM 682 C C . SER A 1 87 ? 12.955 -3.149 10.104 1.00 48.53 87 SER A C 1
ATOM 684 O O . SER A 1 87 ? 13.920 -2.691 10.711 1.00 48.53 87 SER A O 1
ATOM 686 N N . SER A 1 88 ? 11.711 -2.742 10.403 1.00 52.25 88 SER A N 1
ATOM 687 C CA . SER A 1 88 ? 11.468 -1.683 11.402 1.00 52.25 88 SER A CA 1
ATOM 688 C C . SER A 1 88 ? 11.424 -2.197 12.850 1.00 52.25 88 SER A C 1
ATOM 690 O O . SER A 1 88 ? 10.521 -2.945 13.221 1.00 52.25 88 SER A O 1
ATOM 692 N N . GLU A 1 89 ? 12.316 -1.683 13.703 1.00 53.19 89 GLU A N 1
ATOM 693 C CA . GLU A 1 89 ? 12.353 -1.881 15.170 1.00 53.19 89 GLU A CA 1
ATOM 694 C C . GLU A 1 89 ? 11.119 -1.331 15.925 1.00 53.19 89 GLU A C 1
ATOM 696 O O . GLU A 1 89 ? 11.023 -1.467 17.143 1.00 53.19 89 GLU A O 1
ATOM 701 N N . GLN A 1 90 ? 10.167 -0.710 15.220 1.00 54.94 90 GLN A N 1
ATOM 702 C CA . GLN A 1 90 ? 8.967 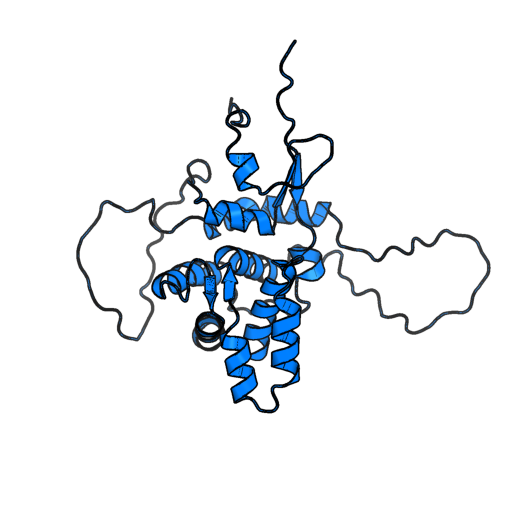-0.081 15.789 1.00 54.94 90 GLN A CA 1
ATOM 703 C C . GLN A 1 90 ? 7.791 -1.057 15.963 1.00 54.94 90 GLN A C 1
ATOM 705 O O . GLN A 1 90 ? 6.964 -0.869 16.857 1.00 54.94 90 GLN A O 1
ATOM 710 N N . TRP A 1 91 ? 7.734 -2.132 15.165 1.00 63.31 91 TRP A N 1
ATOM 711 C CA . TRP A 1 91 ? 6.692 -3.164 15.276 1.00 63.31 91 TRP A CA 1
ATOM 712 C C . TRP A 1 91 ? 6.645 -3.829 16.671 1.00 63.31 91 TRP A C 1
ATOM 714 O O . TRP A 1 91 ? 5.555 -3.930 17.239 1.00 63.31 91 TRP A O 1
ATOM 724 N N . PRO A 1 92 ? 7.793 -4.172 17.300 1.00 59.09 92 PRO A N 1
ATOM 725 C CA . PRO A 1 92 ? 7.825 -4.687 18.668 1.00 59.09 92 PRO A CA 1
ATOM 726 C C . PRO A 1 92 ? 7.252 -3.747 19.737 1.00 59.09 92 PRO A C 1
ATOM 728 O O . PRO A 1 92 ? 6.898 -4.230 20.810 1.00 59.09 92 PRO A O 1
ATOM 731 N N . ASP A 1 93 ? 7.209 -2.428 19.516 1.00 66.50 93 ASP A N 1
ATOM 732 C CA . ASP A 1 93 ? 6.708 -1.476 20.519 1.00 66.50 93 ASP A CA 1
ATOM 733 C C . ASP A 1 93 ? 5.196 -1.252 20.393 1.00 66.50 93 ASP A C 1
ATOM 735 O O . ASP A 1 93 ? 4.480 -1.213 21.396 1.00 66.50 93 ASP A O 1
ATOM 739 N N . TRP A 1 94 ? 4.679 -1.221 19.163 1.00 68.69 94 TRP A N 1
ATOM 740 C CA . TRP A 1 94 ? 3.238 -1.173 18.926 1.00 68.69 94 TRP A CA 1
ATOM 741 C C . TRP A 1 94 ? 2.534 -2.460 19.378 1.00 68.69 94 TRP A C 1
ATOM 743 O O . TRP A 1 94 ? 1.504 -2.380 20.045 1.00 68.69 94 TRP A O 1
ATOM 753 N N . ASP A 1 95 ? 3.115 -3.637 19.113 1.00 69.88 95 ASP A N 1
ATOM 754 C CA . ASP A 1 95 ? 2.559 -4.927 19.557 1.00 69.88 95 ASP A CA 1
ATOM 755 C C . ASP A 1 95 ? 2.475 -5.011 21.095 1.00 69.88 95 ASP A C 1
ATOM 757 O O . ASP A 1 95 ? 1.464 -5.420 21.672 1.00 69.88 95 ASP A O 1
ATOM 761 N N . LYS A 1 96 ? 3.488 -4.478 21.794 1.00 75.31 96 LYS A N 1
ATOM 762 C CA . LYS A 1 96 ? 3.467 -4.338 23.258 1.00 75.31 96 LYS A CA 1
ATOM 763 C C . LYS A 1 96 ? 2.365 -3.400 23.740 1.00 75.31 96 LYS A C 1
ATOM 765 O O . LYS A 1 96 ? 1.727 -3.708 24.744 1.00 75.31 96 LYS A O 1
ATOM 770 N N . GLN A 1 97 ? 2.142 -2.264 23.079 1.00 71.06 97 GLN A N 1
ATOM 771 C CA . GLN A 1 97 ? 1.068 -1.336 23.450 1.00 71.06 97 GLN A CA 1
ATOM 772 C C . GLN A 1 97 ? -0.314 -1.947 23.188 1.00 71.06 97 GLN A C 1
ATOM 774 O O . GLN A 1 97 ? -1.184 -1.880 24.054 1.00 71.06 97 GLN A O 1
ATOM 779 N N . TYR A 1 98 ? -0.480 -2.629 22.055 1.00 74.94 98 TYR A N 1
ATOM 780 C CA . TYR A 1 98 ? -1.707 -3.334 21.699 1.00 74.94 98 TYR A CA 1
ATOM 781 C C . TYR A 1 98 ? -2.029 -4.461 22.691 1.00 74.94 98 TYR A C 1
ATOM 783 O O . TYR A 1 98 ? -3.163 -4.567 23.145 1.00 74.94 98 TYR A O 1
ATOM 791 N N . SER A 1 99 ? -1.027 -5.243 23.112 1.00 79.00 99 SER A N 1
ATOM 792 C CA . SER A 1 99 ? -1.207 -6.319 24.103 1.00 79.00 99 SER A CA 1
ATOM 793 C C . SER A 1 99 ? -1.634 -5.831 25.496 1.00 79.00 99 SER A C 1
ATOM 795 O O . SER A 1 99 ? -2.187 -6.602 26.278 1.00 79.00 99 SER A O 1
ATOM 797 N N . LYS A 1 100 ? -1.375 -4.556 25.818 1.00 79.62 100 LYS A N 1
ATOM 798 C CA . LYS A 1 100 ? -1.763 -3.924 27.089 1.00 79.62 100 LYS A CA 1
ATOM 799 C C . LYS A 1 100 ? -3.144 -3.275 27.031 1.00 79.62 100 LYS A C 1
ATOM 801 O O . LYS A 1 100 ? -3.747 -3.067 28.083 1.00 79.62 100 LYS A O 1
ATOM 806 N N . ALA A 1 101 ? -3.630 -2.947 25.836 1.00 81.00 101 ALA A N 1
ATOM 807 C CA . ALA A 1 101 ? -4.927 -2.318 25.653 1.00 81.00 101 ALA A CA 1
ATOM 808 C C . ALA A 1 101 ? -6.041 -3.306 26.028 1.00 81.00 101 ALA A C 1
ATOM 810 O O . ALA A 1 101 ? -6.143 -4.391 25.460 1.00 81.00 101 ALA A O 1
ATOM 811 N N . SER A 1 102 ? -6.877 -2.937 26.999 1.00 80.75 102 SER A N 1
ATOM 812 C CA . SER A 1 102 ? -7.947 -3.817 27.507 1.00 80.75 102 SER A CA 1
ATOM 813 C C . SER A 1 102 ? -9.346 -3.347 27.115 1.00 80.75 102 SER A C 1
ATOM 815 O O . SER A 1 102 ? -10.314 -4.093 27.257 1.00 80.75 102 SER A O 1
ATOM 817 N N . ASN A 1 103 ? -9.476 -2.114 26.618 1.00 86.00 103 ASN A N 1
ATOM 818 C CA . ASN A 1 103 ? -10.752 -1.538 26.202 1.00 86.00 103 ASN A CA 1
ATOM 819 C C . ASN A 1 103 ? -10.703 -1.033 24.743 1.00 86.00 103 ASN A C 1
ATOM 821 O O . ASN A 1 103 ? -9.629 -0.735 24.216 1.00 86.00 103 ASN A O 1
ATOM 825 N N . PRO A 1 104 ? -11.860 -0.934 24.059 1.00 84.19 104 PRO A N 1
ATOM 826 C CA . PRO A 1 104 ? -11.908 -0.566 22.641 1.00 84.19 104 PRO A CA 1
ATOM 827 C C . PRO A 1 104 ? -11.369 0.842 22.346 1.00 84.19 104 PRO A C 1
ATOM 829 O O . PRO A 1 104 ? -10.900 1.088 21.238 1.00 84.19 104 PRO A O 1
ATOM 832 N N . VAL A 1 105 ? -11.399 1.754 23.323 1.00 86.38 105 VAL A N 1
ATOM 833 C CA . VAL A 1 105 ? -10.905 3.130 23.164 1.00 86.38 105 VAL A CA 1
ATOM 834 C C . VAL A 1 105 ? -9.377 3.156 23.116 1.00 86.38 105 VAL A C 1
ATOM 836 O O . VAL A 1 105 ? -8.806 3.806 22.243 1.00 86.38 105 VAL A O 1
ATOM 839 N N . GLU A 1 106 ? -8.710 2.417 24.003 1.00 86.94 106 GLU A N 1
ATOM 840 C CA . GLU A 1 106 ? -7.250 2.252 23.994 1.00 86.94 106 GLU A CA 1
ATOM 841 C C . GLU A 1 106 ? -6.776 1.604 22.693 1.00 86.94 106 GLU A C 1
ATOM 843 O O . GLU A 1 106 ? -5.835 2.085 22.066 1.00 86.94 106 GLU A O 1
ATOM 848 N N . ILE A 1 107 ? -7.481 0.564 22.235 1.00 84.38 107 ILE A N 1
ATOM 849 C CA . ILE A 1 107 ? -7.193 -0.094 20.955 1.00 84.38 107 ILE A CA 1
ATOM 850 C C . ILE A 1 107 ? -7.281 0.911 19.801 1.00 84.38 107 ILE A C 1
ATOM 852 O O . ILE A 1 107 ? -6.396 0.958 18.944 1.00 84.38 107 ILE A O 1
ATOM 856 N N . GLU A 1 108 ? -8.327 1.737 19.769 1.00 87.00 108 GLU A N 1
ATOM 857 C CA . GLU A 1 108 ? -8.496 2.755 18.733 1.00 87.00 108 GLU A CA 1
ATOM 858 C C . GLU A 1 108 ? -7.402 3.831 18.788 1.00 87.00 108 GLU A C 1
ATOM 860 O O . GLU A 1 108 ? -6.887 4.236 17.744 1.00 87.00 108 GLU A O 1
ATOM 865 N N . GLN A 1 109 ? -6.986 4.256 19.982 1.00 86.44 109 GLN A N 1
ATOM 866 C CA . GLN A 1 109 ? -5.868 5.187 20.153 1.00 86.44 109 GLN A CA 1
ATOM 867 C C . GLN A 1 109 ? -4.552 4.595 19.635 1.00 86.44 109 GLN A C 1
ATOM 869 O O . GLN A 1 109 ? -3.849 5.262 18.873 1.00 86.44 109 GLN A O 1
ATOM 874 N N . CYS A 1 110 ? -4.259 3.330 19.955 1.00 85.12 110 CYS A N 1
ATOM 875 C CA . CYS A 1 110 ? -3.093 2.621 19.426 1.00 85.12 110 CYS A CA 1
ATOM 876 C C . CYS A 1 110 ? -3.131 2.521 17.894 1.00 85.12 110 CYS A C 1
ATOM 878 O O . CYS A 1 110 ? -2.110 2.730 17.241 1.00 85.12 110 CYS A O 1
ATOM 880 N N . ARG A 1 111 ? -4.296 2.230 17.298 1.00 89.25 111 ARG A N 1
ATOM 881 C CA . ARG A 1 111 ? -4.457 2.169 15.833 1.00 89.25 111 ARG A CA 1
ATOM 882 C C . ARG A 1 111 ? -4.257 3.535 15.176 1.00 89.25 111 ARG A C 1
ATOM 884 O O . ARG A 1 111 ? -3.613 3.626 14.136 1.00 89.25 111 ARG A O 1
ATOM 891 N N . ASN A 1 112 ? -4.761 4.604 15.790 1.00 87.25 112 ASN A N 1
ATOM 892 C CA . ASN A 1 112 ? -4.647 5.967 15.265 1.00 87.25 112 ASN A CA 1
ATOM 893 C C . ASN A 1 112 ? -3.211 6.515 15.261 1.00 87.25 112 ASN A C 1
ATOM 895 O O . ASN A 1 112 ? -2.938 7.454 14.514 1.00 87.25 112 ASN A O 1
ATOM 899 N N . GLY A 1 113 ? -2.305 5.930 16.050 1.00 85.00 113 GLY A N 1
ATOM 900 C CA . GLY A 1 113 ? -0.873 6.236 16.010 1.00 85.00 113 GLY A CA 1
ATOM 901 C C . GLY A 1 113 ? -0.129 5.628 14.815 1.00 85.00 113 GLY A C 1
ATOM 902 O O . GLY A 1 113 ? 1.010 6.011 14.557 1.00 85.00 113 GLY A O 1
ATOM 903 N N . VAL A 1 114 ? -0.749 4.703 14.073 1.00 88.12 114 VAL A N 1
ATOM 904 C CA . VAL A 1 114 ? -0.104 4.012 12.949 1.00 88.12 114 VAL A CA 1
ATOM 905 C C . VAL A 1 114 ? -0.275 4.803 11.656 1.00 88.12 114 VAL A C 1
ATOM 907 O O . VAL A 1 114 ? -1.356 5.313 11.335 1.00 88.12 114 VAL A O 1
ATOM 910 N N . THR A 1 115 ? 0.812 4.882 10.891 1.00 93.50 115 THR A N 1
ATOM 911 C CA . THR A 1 115 ? 0.842 5.518 9.574 1.00 93.50 115 THR A CA 1
ATOM 912 C C . THR A 1 115 ? 1.537 4.614 8.567 1.00 93.50 115 THR A C 1
ATOM 914 O O . THR A 1 115 ? 2.454 3.881 8.922 1.00 93.50 115 THR A O 1
ATOM 917 N N . VAL A 1 116 ? 1.127 4.693 7.305 1.00 94.06 116 VAL A N 1
ATOM 918 C CA . VAL A 1 116 ? 1.747 3.955 6.195 1.00 94.06 116 VAL A CA 1
ATOM 919 C C . VAL A 1 116 ? 2.125 4.912 5.079 1.00 94.06 116 VAL A C 1
ATOM 921 O O . VAL A 1 116 ? 1.595 6.016 4.985 1.00 94.06 116 VAL A O 1
ATOM 924 N N . ASP A 1 117 ? 3.047 4.506 4.212 1.00 94.81 117 ASP A N 1
ATOM 925 C CA . ASP A 1 117 ? 3.294 5.256 2.983 1.00 94.81 117 ASP A CA 1
ATOM 926 C C . ASP A 1 117 ? 2.059 5.222 2.076 1.00 94.81 117 ASP A C 1
ATOM 928 O O . ASP A 1 117 ? 1.539 4.152 1.765 1.00 94.81 117 ASP A O 1
ATOM 932 N N . THR A 1 118 ? 1.578 6.396 1.671 1.00 95.62 118 THR A N 1
ATOM 933 C CA . THR A 1 118 ? 0.304 6.531 0.953 1.00 95.62 118 THR A CA 1
ATOM 934 C C . THR A 1 118 ? 0.354 5.853 -0.406 1.00 95.62 118 THR A C 1
ATOM 936 O O . THR A 1 118 ? -0.600 5.175 -0.789 1.00 95.62 118 THR A O 1
ATOM 939 N N . LEU A 1 119 ? 1.464 6.019 -1.130 1.00 95.12 119 LEU A N 1
ATOM 940 C CA . LEU A 1 119 ? 1.624 5.477 -2.473 1.00 95.12 119 LEU A CA 1
ATOM 941 C C . LEU A 1 119 ? 1.848 3.961 -2.422 1.00 95.12 119 LEU A C 1
ATOM 943 O O . LEU A 1 119 ? 1.208 3.226 -3.171 1.00 95.12 119 LEU A O 1
ATOM 947 N N . LYS A 1 120 ? 2.642 3.461 -1.464 1.00 95.19 120 LYS A N 1
ATOM 948 C CA . LYS A 1 120 ? 2.747 2.007 -1.227 1.00 95.19 120 LYS A CA 1
ATOM 949 C C . LYS A 1 120 ? 1.402 1.402 -0.837 1.00 95.19 120 LYS A C 1
ATOM 951 O O . LYS A 1 120 ? 1.046 0.335 -1.329 1.00 95.19 120 LYS A O 1
ATOM 956 N N . PHE A 1 121 ? 0.623 2.100 -0.009 1.00 96.19 121 PHE A N 1
ATOM 957 C CA . PHE A 1 121 ? -0.684 1.622 0.426 1.00 96.19 121 PHE A CA 1
ATOM 958 C C . PHE A 1 121 ? -1.682 1.502 -0.729 1.00 96.19 121 PHE A C 1
ATOM 960 O O . PHE A 1 121 ? -2.391 0.502 -0.819 1.00 96.19 121 PHE A O 1
ATOM 967 N N . VAL A 1 122 ? -1.721 2.456 -1.664 1.00 95.44 122 VAL A N 1
ATOM 968 C CA . VAL A 1 122 ? -2.602 2.321 -2.838 1.00 95.44 122 VAL A CA 1
ATOM 969 C C . VAL A 1 122 ? -2.130 1.243 -3.813 1.00 95.44 122 VAL A C 1
ATOM 971 O O . VAL A 1 122 ? -2.980 0.547 -4.367 1.00 95.44 122 VAL A O 1
ATOM 974 N N . LEU A 1 123 ? -0.817 1.025 -3.966 1.00 94.94 123 LEU A N 1
ATOM 975 C CA . LEU A 1 123 ? -0.290 -0.125 -4.716 1.00 94.94 123 LEU A CA 1
ATOM 976 C C . LEU A 1 123 ? -0.702 -1.445 -4.065 1.00 94.94 123 LEU A C 1
ATOM 978 O O . LEU A 1 123 ? -1.153 -2.364 -4.747 1.00 94.94 123 LEU A O 1
ATOM 982 N N . PHE A 1 124 ? -0.615 -1.525 -2.738 1.00 94.69 124 PHE A N 1
ATOM 983 C CA . PHE A 1 124 ? -1.094 -2.672 -1.981 1.00 94.69 124 PHE A CA 1
ATOM 984 C C . PHE A 1 124 ? -2.587 -2.919 -2.229 1.00 94.69 124 PHE A C 1
ATOM 986 O O . PHE A 1 124 ? -2.960 -4.027 -2.606 1.00 94.69 124 PHE A O 1
ATOM 993 N N . LEU A 1 125 ? -3.444 -1.898 -2.109 1.00 94.12 125 LEU A N 1
ATOM 994 C CA . LEU A 1 125 ? -4.880 -2.022 -2.391 1.00 94.12 125 LEU A CA 1
ATOM 995 C C . LEU A 1 125 ? -5.170 -2.413 -3.849 1.00 94.12 125 LEU A C 1
ATOM 997 O O . LEU A 1 125 ? -6.123 -3.149 -4.102 1.00 94.12 125 LEU A O 1
ATOM 1001 N N . PHE A 1 126 ? -4.356 -1.956 -4.801 1.00 92.38 126 PHE A N 1
ATOM 1002 C CA . PHE A 1 126 ? -4.460 -2.344 -6.208 1.00 92.38 126 PHE A CA 1
ATOM 1003 C C . PHE A 1 126 ? -4.147 -3.830 -6.416 1.00 92.38 126 PHE A C 1
ATOM 1005 O O . PHE A 1 126 ? -4.906 -4.527 -7.093 1.00 92.38 126 PHE A O 1
ATOM 1012 N N . ILE A 1 127 ? -3.106 -4.347 -5.753 1.00 90.81 127 ILE A N 1
ATOM 1013 C CA . ILE A 1 127 ? -2.822 -5.788 -5.712 1.00 90.81 127 ILE A CA 1
ATOM 1014 C C . ILE A 1 127 ? -4.024 -6.536 -5.123 1.00 90.81 127 ILE A C 1
ATOM 1016 O O . ILE A 1 127 ? -4.488 -7.495 -5.736 1.00 90.81 127 ILE A O 1
ATOM 1020 N N . GLN A 1 128 ? -4.597 -6.067 -4.004 1.00 88.38 128 GLN A N 1
ATOM 1021 C CA . GLN A 1 128 ? -5.791 -6.691 -3.408 1.00 88.38 128 GLN A CA 1
ATOM 1022 C C . GLN A 1 128 ? -6.991 -6.696 -4.362 1.00 88.38 128 GLN A C 1
ATOM 1024 O O . GLN A 1 128 ? -7.708 -7.690 -4.426 1.00 88.38 128 GLN A O 1
ATOM 1029 N N . HIS A 1 129 ? -7.222 -5.610 -5.108 1.00 85.56 129 HIS A N 1
ATOM 1030 C CA . HIS A 1 129 ? -8.326 -5.511 -6.066 1.00 85.56 129 HIS A CA 1
ATOM 1031 C C . HIS A 1 129 ? -8.240 -6.586 -7.155 1.00 85.56 129 HIS A C 1
ATOM 1033 O O . HIS A 1 129 ? -9.230 -7.249 -7.468 1.00 85.56 129 HIS A O 1
ATOM 1039 N N . LEU A 1 130 ? -7.044 -6.772 -7.712 1.00 78.44 130 LEU A N 1
ATOM 1040 C CA . LEU A 1 130 ? -6.797 -7.724 -8.792 1.00 78.44 130 LEU A CA 1
ATOM 1041 C C . LEU A 1 130 ? -6.574 -9.157 -8.285 1.00 78.44 130 LEU A C 1
ATOM 1043 O O . LEU A 1 130 ? -6.622 -10.117 -9.071 1.00 78.44 130 LEU A O 1
ATOM 1047 N N . HIS A 1 131 ? -6.398 -9.326 -6.970 1.00 66.50 131 HIS A N 1
ATOM 1048 C CA . HIS A 1 131 ? -6.264 -10.618 -6.312 1.00 66.50 131 HIS A CA 1
ATOM 1049 C C . HIS A 1 131 ? -7.611 -11.348 -6.239 1.00 66.50 131 HIS A C 1
ATOM 1051 O O . HIS A 1 131 ? -8.279 -11.412 -5.212 1.00 66.50 131 HIS A O 1
ATOM 1057 N N . LYS A 1 132 ? -8.002 -11.891 -7.395 1.00 55.09 132 LYS A N 1
ATOM 1058 C CA . LYS A 1 132 ? -8.838 -13.086 -7.614 1.00 55.09 132 LYS A CA 1
ATOM 1059 C C . LYS A 1 132 ? -8.899 -13.489 -9.095 1.00 55.09 132 LYS A C 1
ATOM 1061 O O . LYS A 1 132 ? -9.292 -14.618 -9.367 1.00 55.09 132 LYS A O 1
ATOM 1066 N N . ILE A 1 133 ? -8.491 -12.617 -10.027 1.00 51.19 133 ILE A N 1
ATOM 1067 C CA . ILE A 1 133 ? -8.630 -12.845 -11.479 1.00 51.19 133 ILE A CA 1
ATOM 1068 C C . ILE A 1 133 ? -7.301 -13.276 -12.131 1.00 51.19 133 ILE A C 1
ATOM 1070 O O . ILE A 1 133 ? -7.318 -14.126 -13.012 1.00 51.19 133 ILE A O 1
ATOM 1074 N N . SER A 1 134 ? -6.152 -12.759 -11.673 1.00 49.75 134 SER A N 1
ATOM 1075 C CA . SER A 1 134 ? -4.847 -12.978 -12.339 1.00 49.75 134 SER A CA 1
ATOM 1076 C C . SER A 1 134 ? -3.929 -13.996 -11.633 1.00 49.75 134 SER A C 1
ATOM 1078 O O . SER A 1 134 ? -3.161 -14.704 -12.272 1.00 49.75 134 SER A O 1
ATOM 1080 N N . LEU A 1 135 ? -4.043 -14.140 -10.307 1.00 50.22 135 LEU A N 1
ATOM 1081 C CA . LEU A 1 135 ? -3.051 -14.858 -9.485 1.00 50.22 135 LEU A CA 1
ATOM 1082 C C . LEU A 1 135 ? -3.509 -16.253 -9.006 1.00 50.22 135 LEU A C 1
ATOM 1084 O O . LEU A 1 135 ? -2.790 -16.945 -8.289 1.00 50.22 135 LEU A O 1
ATOM 1088 N N . ARG A 1 136 ? -4.724 -16.684 -9.386 1.00 49.06 136 ARG A N 1
ATOM 1089 C CA . ARG A 1 136 ? -5.412 -17.841 -8.785 1.00 49.06 136 ARG A CA 1
ATOM 1090 C C . ARG A 1 136 ? -5.439 -19.135 -9.600 1.00 49.06 136 ARG A C 1
ATOM 1092 O O . ARG A 1 136 ? -6.094 -20.072 -9.155 1.00 49.06 136 ARG A O 1
ATOM 1099 N N . SER A 1 137 ? -4.708 -19.264 -10.711 1.00 44.12 137 SER A N 1
ATOM 1100 C CA . SER A 1 137 ? -4.531 -20.611 -11.291 1.00 44.12 137 SER A CA 1
ATOM 1101 C C . SER A 1 137 ? -3.679 -21.530 -10.392 1.00 44.12 137 SER A C 1
ATOM 1103 O O . SER A 1 137 ? -3.724 -22.744 -10.562 1.00 44.12 137 SER A O 1
ATOM 1105 N N . SER A 1 138 ? -2.956 -20.977 -9.403 1.00 44.03 138 SER A N 1
ATOM 1106 C CA . SER A 1 138 ? -2.010 -21.723 -8.554 1.00 44.03 138 SER A CA 1
ATOM 1107 C C . SER A 1 138 ? -2.434 -21.870 -7.081 1.00 44.03 138 SER A C 1
ATOM 1109 O O . SER A 1 138 ? -2.042 -22.829 -6.427 1.00 44.03 138 SER A O 1
ATOM 1111 N N . LEU A 1 139 ? -3.292 -20.986 -6.549 1.00 41.84 139 LEU A N 1
ATOM 1112 C CA . LEU A 1 139 ? -3.744 -21.016 -5.143 1.00 41.84 139 LEU A CA 1
ATOM 1113 C C . LEU A 1 139 ? -4.961 -21.929 -4.915 1.00 41.84 139 LEU A C 1
ATOM 1115 O O . LEU A 1 139 ? -5.876 -21.582 -4.156 1.00 41.84 139 LEU A O 1
ATOM 1119 N N . VAL A 1 140 ? -4.985 -23.099 -5.561 1.00 41.78 140 VAL A N 1
ATOM 1120 C CA . VAL A 1 140 ? -5.747 -24.212 -4.990 1.00 41.78 140 VAL A CA 1
ATOM 1121 C C . VAL A 1 140 ? -5.115 -24.448 -3.631 1.00 41.78 140 VAL A C 1
ATOM 1123 O O . VAL A 1 140 ? -3.945 -24.805 -3.538 1.00 41.78 140 VAL A O 1
ATOM 1126 N N . VAL A 1 141 ? -5.884 -24.143 -2.589 1.00 42.16 141 VAL A N 1
ATOM 1127 C CA . VAL A 1 141 ? -5.598 -24.547 -1.220 1.00 42.16 141 VAL A CA 1
ATOM 1128 C C . VAL A 1 141 ? -5.398 -26.051 -1.283 1.00 42.16 141 VAL A C 1
ATOM 1130 O O . VAL A 1 141 ? -6.362 -26.801 -1.423 1.00 42.16 141 VAL A O 1
ATOM 1133 N N . GLU A 1 142 ? -4.136 -26.466 -1.287 1.00 40.44 142 GLU A N 1
ATOM 1134 C CA . GLU A 1 142 ? -3.765 -27.837 -1.020 1.00 40.44 142 GLU A CA 1
ATOM 1135 C C . GLU A 1 142 ? -4.361 -28.132 0.353 1.00 40.44 142 GLU A C 1
ATOM 1137 O O . GLU A 1 142 ? -4.089 -27.449 1.344 1.00 40.44 142 GLU A O 1
ATOM 1142 N N . GLU A 1 143 ? -5.343 -29.022 0.327 1.00 36.84 143 GLU A N 1
ATOM 1143 C CA . GLU A 1 143 ? -6.110 -29.502 1.458 1.00 36.84 143 GLU A CA 1
ATOM 1144 C C . GLU A 1 143 ? -5.148 -29.711 2.638 1.00 36.84 143 GLU A C 1
ATOM 1146 O O . GLU A 1 143 ? -4.138 -30.405 2.510 1.00 36.84 143 GLU A O 1
ATOM 1151 N N . TRP A 1 144 ? -5.419 -29.048 3.769 1.00 48.84 144 TRP A N 1
ATOM 1152 C CA . TRP A 1 144 ? -4.715 -29.276 5.036 1.00 48.84 144 TRP A CA 1
ATOM 1153 C C . TRP A 1 144 ? -4.462 -30.778 5.234 1.00 48.84 144 TRP A C 1
ATOM 1155 O O . TRP A 1 144 ? -5.337 -31.556 4.853 1.00 48.84 144 TRP A O 1
ATOM 1165 N N . PRO A 1 145 ? -3.349 -31.224 5.854 1.00 45.16 145 PRO A N 1
ATOM 1166 C CA . PRO A 1 145 ? -3.019 -32.643 5.958 1.00 45.16 145 PRO A CA 1
ATOM 1167 C C . PRO A 1 145 ? -3.975 -33.359 6.925 1.00 45.16 145 PRO A C 1
ATOM 1169 O O . PRO A 1 145 ? -3.630 -33.715 8.049 1.00 45.16 145 PRO A O 1
ATOM 1172 N N . MET A 1 146 ? -5.209 -33.591 6.492 1.00 41.25 146 MET A N 1
ATOM 1173 C CA . MET A 1 146 ? -6.172 -34.456 7.138 1.00 41.25 146 MET A CA 1
ATOM 1174 C C . MET A 1 146 ? -6.062 -35.821 6.472 1.00 41.25 146 MET A C 1
ATOM 1176 O O . MET A 1 146 ? -6.732 -36.125 5.488 1.00 41.25 146 MET A O 1
ATOM 1180 N N . ARG A 1 147 ? -5.217 -36.636 7.111 1.00 42.81 147 ARG A N 1
ATOM 1181 C CA . ARG A 1 147 ? -4.903 -38.057 6.895 1.00 42.81 147 ARG A CA 1
ATOM 1182 C C . ARG A 1 147 ? -3.547 -38.290 6.245 1.00 42.81 147 ARG A C 1
ATOM 1184 O O . ARG A 1 147 ? -3.428 -38.469 5.038 1.00 42.81 147 ARG A O 1
ATOM 1191 N N . ALA A 1 148 ? -2.553 -38.451 7.117 1.00 38.97 148 ALA A N 1
ATOM 1192 C CA . ALA A 1 148 ? -1.478 -39.401 6.887 1.00 38.97 148 ALA A CA 1
ATOM 1193 C C . ALA A 1 148 ? -2.103 -40.742 6.463 1.00 38.97 148 ALA A C 1
ATOM 1195 O O . ALA A 1 148 ? -2.659 -41.474 7.285 1.00 38.97 148 ALA A O 1
ATOM 1196 N N . LYS A 1 149 ? -2.079 -41.042 5.163 1.00 44.78 149 LYS A N 1
ATOM 1197 C CA . LYS A 1 149 ? -2.174 -42.425 4.717 1.00 44.78 149 LYS A CA 1
ATOM 1198 C C . LYS A 1 149 ? -0.804 -43.047 4.967 1.00 44.78 149 LYS A C 1
ATOM 1200 O O . LYS A 1 149 ? 0.214 -42.466 4.611 1.00 44.78 149 LYS A O 1
ATOM 1205 N N . SER A 1 150 ? -0.859 -44.169 5.675 1.00 40.84 150 SER A N 1
ATOM 1206 C CA . SER A 1 150 ? 0.194 -45.137 5.987 1.00 40.84 150 SER A CA 1
ATOM 1207 C C . SER A 1 150 ? 1.362 -45.160 4.990 1.00 40.84 150 SER A C 1
ATOM 1209 O O . SER A 1 150 ? 1.118 -45.036 3.789 1.00 40.84 150 SER A O 1
ATOM 1211 N N . PRO A 1 151 ? 2.608 -45.378 5.453 1.00 44.47 151 PRO A N 1
ATOM 1212 C CA . PRO A 1 151 ? 3.743 -45.517 4.557 1.00 44.47 151 PRO A CA 1
ATOM 1213 C C . PRO A 1 151 ? 3.589 -46.827 3.784 1.00 44.47 151 PRO A C 1
ATOM 1215 O O . PRO A 1 151 ? 3.668 -47.898 4.381 1.00 44.47 151 PRO A O 1
ATOM 1218 N N . ASP A 1 152 ? 3.376 -46.741 2.475 1.00 37.59 152 ASP A N 1
ATOM 1219 C CA . ASP A 1 152 ? 3.747 -47.833 1.584 1.00 37.59 152 ASP A CA 1
ATOM 1220 C C . ASP A 1 152 ? 5.085 -47.474 0.944 1.00 37.59 152 ASP A C 1
ATOM 1222 O O . ASP A 1 152 ? 5.270 -46.395 0.373 1.00 37.59 152 ASP A O 1
ATOM 1226 N N . LEU A 1 153 ? 6.038 -48.387 1.130 1.00 52.34 153 LEU A N 1
ATOM 1227 C CA . LEU A 1 153 ? 7.289 -48.442 0.397 1.00 52.34 153 LEU A CA 1
ATOM 1228 C C . LEU A 1 153 ? 6.967 -48.385 -1.098 1.00 52.34 153 LEU A C 1
ATOM 1230 O O . LEU A 1 153 ? 6.403 -49.332 -1.624 1.00 52.34 153 LEU A O 1
ATOM 1234 N N . GLU A 1 154 ? 7.378 -47.320 -1.780 1.00 43.53 154 GLU A N 1
ATOM 1235 C CA . GLU A 1 154 ? 8.137 -47.420 -3.027 1.00 43.53 154 GLU A CA 1
ATOM 1236 C C . GLU A 1 154 ? 8.623 -46.038 -3.472 1.00 43.53 154 GLU A C 1
ATOM 1238 O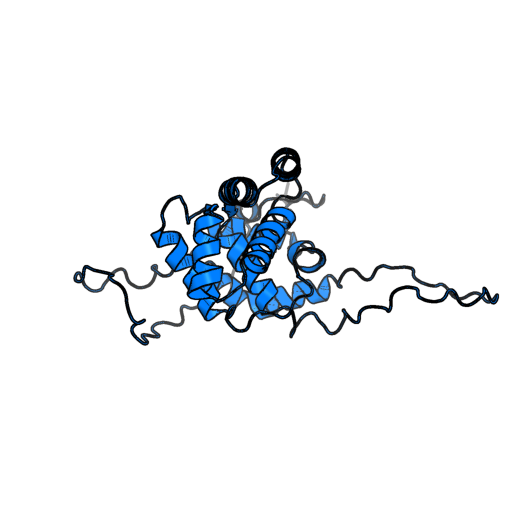 O . GLU A 1 154 ? 7.923 -45.028 -3.401 1.00 43.53 154 GLU A O 1
ATOM 1243 N N . GLY A 1 155 ? 9.893 -45.991 -3.871 1.00 47.91 155 GLY A N 1
ATOM 1244 C CA . GLY A 1 155 ? 10.622 -44.766 -4.145 1.00 47.91 155 GLY A CA 1
ATOM 1245 C C . GLY A 1 155 ? 10.035 -43.979 -5.309 1.00 47.91 155 GLY A C 1
ATOM 1246 O O . GLY A 1 155 ? 10.152 -44.369 -6.470 1.00 47.91 155 GLY A O 1
ATOM 1247 N N . ARG A 1 156 ? 9.497 -42.798 -5.010 1.00 41.19 156 ARG A N 1
ATOM 1248 C CA . ARG A 1 156 ? 9.414 -41.711 -5.981 1.00 41.19 156 ARG A CA 1
ATOM 1249 C C . ARG A 1 156 ? 9.464 -40.376 -5.253 1.00 41.19 156 ARG A C 1
ATOM 1251 O O . ARG A 1 156 ? 8.627 -40.076 -4.412 1.00 41.19 156 ARG A O 1
ATOM 1258 N N . ASN A 1 157 ? 10.497 -39.613 -5.579 1.00 43.19 157 ASN A N 1
ATOM 1259 C CA . ASN A 1 157 ? 10.854 -38.312 -5.035 1.00 43.19 157 ASN A CA 1
ATOM 1260 C C . ASN A 1 157 ? 9.620 -37.403 -4.906 1.00 43.19 157 ASN A C 1
ATOM 1262 O O . ASN A 1 157 ? 9.130 -36.882 -5.905 1.00 43.19 157 ASN A O 1
ATOM 1266 N N . THR A 1 158 ? 9.128 -37.193 -3.687 1.00 37.31 158 THR A N 1
ATOM 1267 C CA . THR A 1 158 ? 8.166 -36.130 -3.385 1.00 37.31 158 THR A CA 1
ATOM 1268 C C . THR A 1 158 ? 8.928 -34.810 -3.273 1.00 37.31 158 THR A C 1
ATOM 1270 O O . THR A 1 158 ? 9.754 -34.683 -2.364 1.00 37.31 158 THR A O 1
ATOM 1273 N N . PRO A 1 159 ? 8.688 -33.809 -4.138 1.00 42.66 159 PRO A N 1
ATOM 1274 C CA . PRO A 1 159 ? 9.159 -32.467 -3.868 1.00 42.66 159 PRO A CA 1
ATOM 1275 C C . PRO A 1 159 ? 8.243 -31.872 -2.797 1.00 42.66 159 PRO A C 1
ATOM 1277 O O . PRO A 1 159 ? 7.155 -31.383 -3.086 1.00 42.66 159 PRO A O 1
ATOM 1280 N N . THR A 1 160 ? 8.681 -31.928 -1.542 1.00 42.03 160 THR A N 1
ATOM 1281 C CA . THR A 1 160 ? 8.155 -31.088 -0.463 1.00 42.03 160 THR A CA 1
ATOM 1282 C C . THR A 1 160 ? 8.587 -29.648 -0.732 1.00 42.03 160 THR A C 1
ATOM 1284 O O . THR A 1 160 ? 9.595 -29.178 -0.210 1.00 42.03 160 THR A O 1
ATOM 1287 N N . GLY A 1 161 ? 7.866 -28.969 -1.617 1.00 37.72 161 GLY A N 1
ATOM 1288 C CA . GLY A 1 161 ? 8.011 -27.545 -1.871 1.00 37.72 161 GLY A CA 1
ATOM 1289 C C . GLY A 1 161 ? 6.688 -26.871 -1.567 1.00 37.72 161 GLY A C 1
ATOM 1290 O O . GLY A 1 161 ? 5.763 -26.973 -2.365 1.00 37.72 161 GLY A O 1
ATOM 1291 N N . SER A 1 162 ? 6.607 -26.190 -0.420 1.00 39.41 162 SER A N 1
ATOM 1292 C CA . SER A 1 162 ? 5.617 -25.133 -0.196 1.00 39.41 162 SER A CA 1
ATOM 1293 C C . SER A 1 162 ? 5.618 -24.249 -1.439 1.00 39.41 162 SER A C 1
ATOM 1295 O O . SER A 1 162 ? 6.637 -23.627 -1.747 1.00 39.41 162 SER A O 1
ATOM 1297 N N . LYS A 1 163 ? 4.535 -24.277 -2.217 1.00 44.44 163 LYS A N 1
ATOM 1298 C CA . LYS A 1 163 ? 4.463 -23.574 -3.496 1.00 44.44 163 LYS A CA 1
ATOM 1299 C C . LYS A 1 163 ? 4.230 -22.089 -3.218 1.00 44.44 163 LYS A C 1
ATOM 1301 O O . LYS A 1 163 ? 3.136 -21.563 -3.393 1.00 44.44 163 LYS A O 1
ATOM 1306 N N . THR A 1 164 ? 5.275 -21.412 -2.747 1.00 50.88 164 THR A N 1
ATOM 1307 C CA . THR A 1 164 ? 5.426 -19.969 -2.934 1.00 50.88 164 THR A CA 1
ATOM 1308 C C . THR A 1 164 ? 5.136 -19.688 -4.404 1.00 50.88 164 THR A C 1
ATOM 1310 O O . THR A 1 164 ? 5.657 -20.405 -5.262 1.00 50.88 164 THR A O 1
ATOM 1313 N N . MET A 1 165 ? 4.253 -18.730 -4.686 1.00 56.16 165 MET A N 1
ATOM 1314 C CA . MET A 1 165 ? 3.859 -18.361 -6.048 1.00 56.16 165 MET A CA 1
ATOM 1315 C C . MET A 1 165 ? 5.077 -18.304 -6.981 1.00 56.16 165 MET A C 1
ATOM 1317 O O . MET A 1 165 ? 6.150 -17.852 -6.573 1.00 56.16 165 MET A O 1
ATOM 1321 N N . ASP A 1 166 ? 4.935 -18.786 -8.217 1.00 71.75 166 ASP A N 1
ATOM 1322 C CA . ASP A 1 166 ? 6.055 -18.780 -9.147 1.00 71.75 166 ASP A CA 1
ATOM 1323 C C . ASP A 1 166 ? 6.404 -17.330 -9.507 1.00 71.75 166 ASP A C 1
ATOM 1325 O O . ASP A 1 166 ? 5.543 -16.526 -9.861 1.00 71.75 166 ASP A O 1
ATOM 1329 N N . GLU A 1 167 ? 7.685 -16.985 -9.394 1.00 77.88 167 GLU A N 1
ATOM 1330 C CA . GLU A 1 167 ? 8.238 -15.656 -9.691 1.00 77.88 167 GLU A CA 1
ATOM 1331 C C . GLU A 1 167 ? 7.775 -15.121 -11.061 1.00 77.88 167 GLU A C 1
ATOM 1333 O O . GLU A 1 167 ? 7.570 -13.920 -11.247 1.00 77.88 167 GLU A O 1
ATOM 1338 N N . HIS A 1 168 ? 7.527 -16.033 -12.003 1.00 81.19 168 HIS A N 1
ATOM 1339 C CA . HIS A 1 168 ? 7.021 -15.734 -13.333 1.00 81.19 168 HIS A CA 1
ATOM 1340 C C . HIS A 1 168 ? 5.576 -15.200 -13.336 1.00 81.19 168 HIS A C 1
ATOM 1342 O O . HIS A 1 168 ? 5.290 -14.241 -14.058 1.00 81.19 168 HIS A O 1
ATOM 1348 N N . SER A 1 169 ? 4.680 -15.731 -12.500 1.00 81.75 169 SER A N 1
ATOM 1349 C CA . SER A 1 169 ? 3.331 -15.180 -12.303 1.00 81.75 169 SER A CA 1
ATOM 1350 C C . SER A 1 169 ? 3.364 -13.753 -11.747 1.00 81.75 169 SER A C 1
ATOM 1352 O O . SER A 1 169 ? 2.621 -12.893 -12.223 1.00 81.75 169 SER A O 1
ATOM 1354 N N . HIS A 1 170 ? 4.252 -13.462 -10.787 1.00 85.31 170 HIS A N 1
ATOM 1355 C CA . HIS A 1 170 ? 4.418 -12.100 -10.260 1.00 85.31 170 HIS A CA 1
ATOM 1356 C C . HIS A 1 170 ? 4.923 -11.132 -11.330 1.00 85.31 170 HIS A C 1
ATOM 1358 O O . HIS A 1 170 ? 4.386 -10.035 -11.479 1.00 85.31 170 HIS A O 1
ATOM 1364 N N . LEU A 1 171 ? 5.923 -11.550 -12.110 1.00 87.06 171 LEU A N 1
ATOM 1365 C CA . LEU A 1 171 ? 6.435 -10.752 -13.218 1.00 87.06 171 LEU A CA 1
ATOM 1366 C C . LEU A 1 171 ? 5.349 -10.480 -14.263 1.00 87.06 171 LEU A C 1
ATOM 1368 O O . LEU A 1 171 ? 5.155 -9.336 -14.664 1.00 87.06 171 LEU A O 1
ATOM 1372 N N . THR A 1 172 ? 4.607 -11.513 -14.662 1.00 86.75 172 THR A N 1
ATOM 1373 C CA . THR A 1 172 ? 3.517 -11.397 -15.641 1.00 86.75 172 THR A CA 1
ATOM 1374 C C . THR A 1 172 ? 2.434 -10.438 -15.155 1.00 86.75 172 THR A C 1
ATOM 1376 O O . THR A 1 172 ? 1.970 -9.597 -15.922 1.00 86.75 172 THR A O 1
ATOM 1379 N N . PHE A 1 173 ? 2.070 -10.505 -13.871 1.00 88.56 173 PHE A N 1
ATOM 1380 C CA . PHE A 1 173 ? 1.151 -9.549 -13.260 1.00 88.56 173 PHE A CA 1
ATOM 1381 C C . PHE A 1 173 ? 1.660 -8.111 -13.389 1.00 88.56 173 PHE A C 1
ATOM 1383 O O . PHE A 1 173 ? 0.942 -7.254 -13.902 1.00 88.56 173 PHE A O 1
ATOM 1390 N N . VAL A 1 174 ? 2.897 -7.846 -12.951 1.00 89.31 174 VAL A N 1
ATOM 1391 C CA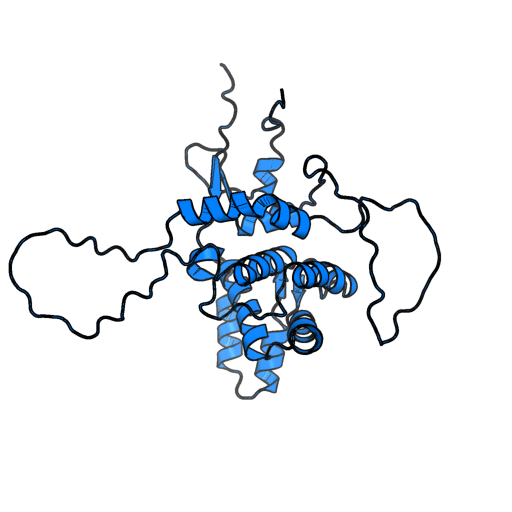 . VAL A 1 174 ? 3.461 -6.489 -12.980 1.00 89.31 174 VAL A CA 1
ATOM 1392 C C . VAL A 1 174 ? 3.523 -5.966 -14.411 1.00 89.31 174 VAL A C 1
ATOM 1394 O O . VAL A 1 174 ? 3.111 -4.839 -14.652 1.00 89.31 174 VAL A O 1
ATOM 1397 N N . MET A 1 175 ? 3.956 -6.788 -15.368 1.00 89.19 175 MET A N 1
ATOM 1398 C CA . MET A 1 175 ? 4.043 -6.391 -16.775 1.00 89.19 175 MET A CA 1
ATOM 1399 C C . MET A 1 175 ? 2.670 -6.089 -17.390 1.00 89.19 175 MET A C 1
ATOM 1401 O O . MET A 1 175 ? 2.527 -5.087 -18.086 1.00 89.19 175 MET A O 1
ATOM 1405 N N . ASN A 1 176 ? 1.650 -6.902 -17.103 1.00 89.50 176 ASN A N 1
ATOM 1406 C CA . ASN A 1 176 ? 0.298 -6.702 -17.637 1.00 89.50 176 ASN A CA 1
ATOM 1407 C C . ASN A 1 176 ? -0.402 -5.465 -17.059 1.00 89.50 176 ASN A C 1
ATOM 1409 O O . ASN A 1 176 ? -1.272 -4.895 -17.713 1.00 89.50 176 ASN A O 1
ATOM 1413 N N . HIS A 1 177 ? -0.030 -5.058 -15.844 1.00 89.88 177 HIS A N 1
ATOM 1414 C CA . HIS A 1 177 ? -0.663 -3.956 -15.120 1.00 89.88 177 HIS A CA 1
ATOM 1415 C C . HIS A 1 177 ? 0.253 -2.740 -14.937 1.00 89.88 177 HIS A C 1
ATOM 1417 O O . HIS A 1 177 ? -0.090 -1.824 -14.192 1.00 89.88 177 HIS A O 1
ATOM 1423 N N . LEU A 1 178 ? 1.407 -2.699 -15.613 1.00 90.50 178 LEU A N 1
ATOM 1424 C CA . LEU A 1 178 ? 2.404 -1.646 -15.413 1.00 90.50 178 LEU A CA 1
ATOM 1425 C C . LEU A 1 178 ? 1.833 -0.256 -15.706 1.00 90.50 178 LEU A C 1
ATOM 1427 O O . LEU A 1 178 ? 2.066 0.668 -14.939 1.00 90.50 178 LEU A O 1
ATOM 1431 N N . ASN A 1 179 ? 1.040 -0.112 -16.769 1.00 88.94 179 ASN A N 1
ATOM 1432 C CA . ASN A 1 179 ? 0.430 1.173 -17.118 1.00 88.94 179 ASN A CA 1
ATOM 1433 C C . ASN A 1 179 ? -0.534 1.665 -16.030 1.00 88.94 179 ASN A C 1
ATOM 1435 O O . ASN A 1 179 ? -0.465 2.828 -15.646 1.00 88.94 179 ASN A O 1
ATOM 1439 N N . ASP A 1 180 ? -1.372 0.777 -15.486 1.00 89.31 180 ASP A N 1
ATOM 1440 C CA . ASP A 1 180 ? -2.297 1.115 -14.399 1.00 89.31 180 ASP A CA 1
ATOM 1441 C C . ASP A 1 180 ? -1.537 1.492 -13.116 1.00 89.31 180 ASP A C 1
ATOM 1443 O O . ASP A 1 180 ? -1.911 2.435 -12.417 1.00 89.31 180 ASP A O 1
ATOM 1447 N N . ILE A 1 181 ? -0.449 0.769 -12.820 1.00 91.88 181 ILE A N 1
ATOM 1448 C CA . ILE A 1 181 ? 0.458 1.046 -11.697 1.00 91.88 181 ILE A CA 1
ATOM 1449 C C . ILE A 1 181 ? 1.093 2.428 -11.858 1.00 91.88 181 ILE A C 1
ATOM 1451 O O . ILE A 1 181 ? 1.100 3.214 -10.915 1.00 91.88 181 ILE A O 1
ATOM 1455 N N . MET A 1 182 ? 1.602 2.745 -13.047 1.00 89.56 182 MET A N 1
ATOM 1456 C CA . MET A 1 182 ? 2.206 4.044 -13.335 1.00 89.56 182 MET A CA 1
ATOM 1457 C C . MET A 1 182 ? 1.168 5.161 -13.224 1.00 89.56 182 MET A C 1
ATOM 1459 O O . MET A 1 182 ? 1.415 6.162 -12.560 1.00 89.56 182 MET A O 1
ATOM 1463 N N . GLU A 1 183 ? -0.026 4.971 -13.783 1.00 87.75 183 GLU A N 1
ATOM 1464 C CA . GLU A 1 183 ? -1.114 5.948 -13.707 1.00 87.75 183 GLU A CA 1
ATOM 1465 C C . GLU A 1 183 ? -1.582 6.200 -12.261 1.00 87.75 183 GLU A C 1
ATOM 1467 O O . GLU A 1 183 ? -1.940 7.324 -11.917 1.00 87.75 183 GLU A O 1
ATOM 1472 N N . LEU A 1 184 ? -1.551 5.183 -11.391 1.00 88.94 184 LEU A N 1
ATOM 1473 C CA . LEU A 1 184 ? -1.849 5.332 -9.959 1.00 88.94 184 LEU A CA 1
ATOM 1474 C C . LEU A 1 184 ? -0.843 6.219 -9.216 1.00 88.94 184 LEU A C 1
ATOM 1476 O O . LEU A 1 184 ? -1.200 6.824 -8.204 1.00 88.94 184 LEU A O 1
ATOM 1480 N N . LEU A 1 185 ? 0.403 6.253 -9.685 1.00 89.50 185 LEU A N 1
ATOM 1481 C CA . LEU A 1 185 ? 1.507 6.957 -9.036 1.00 89.50 185 LEU A CA 1
ATOM 1482 C C . LEU A 1 185 ? 1.759 8.354 -9.611 1.00 89.50 185 LEU A C 1
ATOM 1484 O O . LEU A 1 185 ? 2.408 9.173 -8.962 1.00 89.50 185 LEU A O 1
ATOM 1488 N N . VAL A 1 186 ? 1.243 8.639 -10.804 1.00 85.19 186 VAL A N 1
ATOM 1489 C CA . VAL A 1 186 ? 1.332 9.960 -11.432 1.00 85.19 186 VAL A CA 1
ATOM 1490 C C . VAL A 1 186 ? 0.411 10.947 -10.722 1.00 85.19 186 VAL A C 1
ATOM 1492 O O . VAL A 1 186 ? -0.729 10.644 -10.365 1.00 85.19 186 VAL A O 1
ATOM 1495 N N . GLU A 1 187 ? 0.893 12.173 -10.528 1.00 68.31 187 GLU A N 1
ATOM 1496 C CA . GLU A 1 187 ? 0.079 13.222 -9.931 1.00 68.31 187 GLU A CA 1
ATOM 1497 C C . GLU A 1 187 ? -1.035 13.686 -10.887 1.00 68.31 187 GLU A C 1
ATOM 1499 O O . GLU A 1 187 ? -0.746 14.108 -12.012 1.00 68.31 187 GLU A O 1
ATOM 1504 N N . PRO A 1 188 ? -2.311 13.699 -10.454 1.00 60.94 188 PRO A N 1
ATOM 1505 C CA . PRO A 1 188 ? -3.363 14.358 -11.213 1.00 60.94 188 PRO A CA 1
ATOM 1506 C C . PRO A 1 188 ? -3.148 15.875 -11.113 1.00 60.94 188 PRO A C 1
ATOM 1508 O O . PRO A 1 188 ? -3.544 16.500 -10.131 1.00 60.94 188 PRO A O 1
ATOM 1511 N N . GLY A 1 189 ? -2.463 16.461 -12.096 1.00 51.75 189 GLY A N 1
ATOM 1512 C CA . GLY A 1 189 ? -2.179 17.901 -12.105 1.00 51.75 189 GLY A CA 1
ATOM 1513 C C . GLY A 1 189 ? -1.107 18.384 -13.081 1.00 51.75 189 GLY A C 1
ATOM 1514 O O . GLY A 1 189 ? -1.075 19.577 -13.371 1.00 51.75 189 GLY A O 1
ATOM 1515 N N . MET A 1 190 ? -0.277 17.506 -13.654 1.00 43.38 190 MET A N 1
ATOM 1516 C CA . MET A 1 190 ? 0.744 17.949 -14.620 1.00 43.38 190 MET A CA 1
ATOM 1517 C C . MET A 1 190 ? 0.169 18.377 -15.987 1.00 43.38 190 MET A C 1
ATOM 1519 O O . MET A 1 190 ? 0.886 18.967 -16.787 1.00 43.38 190 MET A O 1
ATOM 1523 N N . SER A 1 191 ? -1.114 18.107 -16.261 1.00 40.12 191 SER A N 1
ATOM 1524 C CA . SER A 1 191 ? -1.760 18.347 -17.562 1.00 40.12 191 SER A CA 1
ATOM 1525 C C . SER A 1 191 ? -2.721 19.546 -17.619 1.00 40.12 191 SER A C 1
ATOM 1527 O O . SER A 1 191 ? -3.357 19.747 -18.649 1.00 40.12 191 SER A O 1
ATOM 1529 N N . SER A 1 192 ? -2.846 20.371 -16.569 1.00 36.09 192 SER A N 1
ATOM 1530 C CA . SER A 1 192 ? -3.782 21.514 -16.580 1.00 36.09 192 SER A CA 1
ATOM 1531 C C . SER A 1 192 ? -3.336 22.671 -15.674 1.00 36.09 192 SER A C 1
ATOM 1533 O O . SER A 1 192 ? -4.019 23.032 -14.718 1.00 36.09 192 SER A O 1
ATOM 1535 N N . SER A 1 193 ? -2.193 23.290 -15.969 1.00 30.47 193 SER A N 1
ATOM 1536 C CA . SER A 1 193 ? -1.796 24.579 -15.369 1.00 30.47 193 SER A CA 1
ATOM 1537 C C . SER A 1 193 ? -2.197 25.803 -16.207 1.00 30.47 193 SER A C 1
ATOM 1539 O O . SER A 1 193 ? -1.870 26.931 -15.843 1.00 30.47 193 SER A O 1
ATOM 1541 N N . TYR A 1 194 ? -2.991 25.613 -17.262 1.00 38.03 194 TYR A N 1
ATOM 1542 C CA . TYR A 1 194 ? -3.622 26.696 -18.016 1.00 38.03 194 TYR A CA 1
ATOM 1543 C C . TYR A 1 194 ? -5.102 26.392 -18.252 1.00 38.03 194 TYR A C 1
ATOM 1545 O O . TYR A 1 194 ? -5.477 26.081 -19.370 1.00 38.03 194 TYR A O 1
ATOM 1553 N N . ASP A 1 195 ? -5.939 26.448 -17.214 1.00 35.88 195 ASP A N 1
ATOM 1554 C CA . ASP A 1 195 ? -7.254 27.079 -17.377 1.00 35.88 195 ASP A CA 1
ATOM 1555 C C . ASP A 1 195 ? -7.994 27.316 -16.052 1.00 35.88 195 ASP A C 1
ATOM 1557 O O . ASP A 1 195 ? -8.166 26.433 -15.217 1.00 35.88 195 ASP A O 1
ATOM 1561 N N . ASN A 1 196 ? -8.444 28.564 -15.928 1.00 31.95 196 ASN A N 1
ATOM 1562 C CA . ASN A 1 196 ? -9.439 29.150 -15.029 1.00 31.95 196 ASN A CA 1
ATOM 1563 C C . ASN A 1 196 ? -9.284 29.072 -13.497 1.00 31.95 196 ASN A C 1
ATOM 1565 O O . ASN A 1 196 ? -9.630 28.112 -12.810 1.00 31.95 196 ASN A O 1
ATOM 1569 N N . LYS A 1 197 ? -8.936 30.251 -12.959 1.00 34.53 197 LYS A N 1
ATOM 1570 C CA . LYS A 1 197 ? -9.414 30.766 -11.672 1.00 34.53 197 LYS A CA 1
ATOM 1571 C C . LYS A 1 197 ? -10.949 30.731 -11.638 1.00 34.53 197 LYS A C 1
ATOM 1573 O O . LYS A 1 197 ? -11.572 31.222 -12.567 1.00 34.53 197 LYS A O 1
ATOM 1578 N N . ASP A 1 198 ? -11.490 30.186 -10.547 1.00 38.41 198 ASP A N 1
ATOM 1579 C CA . ASP A 1 198 ? -12.813 30.434 -9.936 1.00 38.41 198 ASP A CA 1
ATOM 1580 C C . ASP A 1 198 ? -13.596 29.148 -9.631 1.00 38.41 198 ASP A C 1
ATOM 1582 O O . ASP A 1 198 ? -14.364 28.650 -10.449 1.00 38.41 198 ASP A O 1
ATOM 1586 N N . LYS A 1 199 ? -13.474 28.662 -8.386 1.00 35.25 199 LYS A N 1
ATOM 1587 C CA . LYS A 1 199 ? -14.604 28.499 -7.445 1.00 35.25 199 LYS A CA 1
ATOM 1588 C C . LYS A 1 199 ? -14.159 27.836 -6.140 1.00 35.25 199 LYS A C 1
ATOM 1590 O O . LYS A 1 199 ? -13.699 26.701 -6.097 1.00 35.25 199 LYS A O 1
ATOM 1595 N N . GLN A 1 200 ? -14.354 28.582 -5.056 1.00 37.34 200 GLN A N 1
ATOM 1596 C CA . GLN A 1 200 ? -14.365 28.087 -3.684 1.00 37.34 200 GLN A CA 1
ATOM 1597 C C . GLN A 1 200 ? -15.569 27.162 -3.411 1.00 37.34 200 GLN A C 1
ATOM 1599 O O . GLN A 1 200 ? -16.606 27.275 -4.060 1.00 37.34 200 GLN A O 1
ATOM 1604 N N . ARG A 1 201 ? -15.440 26.423 -2.295 1.00 32.34 201 ARG A N 1
ATOM 1605 C CA . ARG A 1 201 ? -16.461 25.763 -1.447 1.00 32.34 201 ARG A CA 1
ATOM 1606 C C . ARG A 1 201 ? -16.808 24.309 -1.778 1.00 32.34 201 ARG A C 1
ATOM 1608 O O . ARG A 1 201 ? -17.729 24.026 -2.530 1.00 32.34 201 ARG A O 1
ATOM 1615 N N . PHE A 1 202 ? -16.173 23.394 -1.041 1.00 37.44 202 PHE A N 1
ATOM 1616 C CA . PHE A 1 202 ? -16.712 22.059 -0.784 1.00 37.44 202 PHE A CA 1
ATOM 1617 C C . PHE A 1 202 ? -17.450 22.043 0.560 1.00 37.44 202 PHE A C 1
ATOM 1619 O O . PHE A 1 202 ? -16.835 21.925 1.618 1.00 37.44 202 PHE A O 1
ATOM 1626 N N . SER A 1 203 ? -18.777 22.139 0.487 1.00 33.12 203 SER A N 1
ATOM 1627 C CA . SER A 1 203 ? -19.695 21.587 1.487 1.00 33.12 203 SER A CA 1
ATOM 1628 C C . SER A 1 203 ? -20.387 20.355 0.900 1.00 33.12 203 SER A C 1
ATOM 1630 O O . SER A 1 203 ? -20.527 20.234 -0.313 1.00 33.12 203 SER A O 1
ATOM 1632 N N . SER A 1 204 ? -20.774 19.446 1.796 1.00 40.62 204 SER A N 1
ATOM 1633 C CA . SER A 1 204 ? -21.441 18.155 1.597 1.00 40.62 204 SER A CA 1
ATOM 1634 C C . SER A 1 204 ? -22.422 18.031 0.425 1.00 40.62 204 SER A C 1
ATOM 1636 O O . SER A 1 204 ? -23.310 18.860 0.264 1.00 40.62 204 SER A O 1
ATOM 1638 N N . GLY A 1 205 ? -22.370 16.871 -0.239 1.00 35.72 205 GLY A N 1
ATOM 1639 C CA . GLY A 1 205 ? -23.471 16.321 -1.035 1.00 35.72 205 GLY A CA 1
ATOM 1640 C C . GLY A 1 205 ? -23.196 16.274 -2.538 1.00 35.72 205 GLY A C 1
ATOM 1641 O O . GLY A 1 205 ? -23.135 17.305 -3.187 1.00 35.72 205 GLY A O 1
ATOM 1642 N N . ASN A 1 206 ? -23.115 15.050 -3.066 1.00 34.81 206 ASN A N 1
ATOM 1643 C CA . ASN A 1 206 ? -23.040 14.659 -4.480 1.00 34.81 206 ASN A CA 1
ATOM 1644 C C . ASN A 1 206 ? -21.732 14.966 -5.240 1.00 34.81 206 ASN A C 1
ATOM 1646 O O . ASN A 1 206 ? -21.246 16.087 -5.319 1.00 34.81 206 ASN A O 1
ATOM 1650 N N . LEU A 1 207 ? -21.168 13.902 -5.823 1.00 40.00 207 LEU A N 1
ATOM 1651 C CA . LEU A 1 207 ? -20.043 13.939 -6.759 1.00 40.00 207 LEU A CA 1
ATOM 1652 C C . LEU A 1 207 ? -20.531 14.529 -8.096 1.00 40.00 207 LEU A C 1
ATOM 1654 O O . LEU A 1 207 ? -21.474 13.967 -8.657 1.00 40.00 207 LEU A O 1
ATOM 1658 N N . PRO A 1 208 ? -19.925 15.604 -8.631 1.00 37.06 208 PRO A N 1
ATOM 1659 C CA . PRO A 1 208 ? -20.202 16.046 -9.992 1.00 37.06 208 PRO A CA 1
ATOM 1660 C C . PRO A 1 208 ? -19.590 15.071 -10.999 1.00 37.06 208 PRO A C 1
ATOM 1662 O O . PRO A 1 208 ? -18.501 14.536 -10.774 1.00 37.06 208 PRO A O 1
ATOM 1665 N N . GLY A 1 209 ? -20.331 14.841 -12.081 1.00 37.06 209 GLY A N 1
ATOM 1666 C CA . GLY A 1 209 ? -19.967 13.969 -13.187 1.00 37.06 209 GLY A CA 1
ATOM 1667 C C . GLY A 1 209 ? -18.814 14.493 -14.041 1.00 37.06 209 GLY A C 1
ATOM 1668 O O . GLY A 1 209 ? -18.625 15.695 -14.208 1.00 37.06 209 GLY A O 1
ATOM 1669 N N . ASP A 1 210 ? -18.068 13.513 -14.537 1.00 38.56 210 ASP A N 1
ATOM 1670 C CA . ASP A 1 210 ? -17.416 13.376 -15.836 1.00 38.56 210 ASP A CA 1
ATOM 1671 C C . ASP A 1 210 ? -16.784 14.615 -16.485 1.00 38.56 210 ASP A C 1
ATOM 1673 O O . ASP A 1 210 ? -17.424 15.465 -17.101 1.00 38.56 210 ASP A O 1
ATOM 1677 N N . SER A 1 211 ? -15.453 14.609 -16.479 1.00 34.56 211 SER A N 1
ATOM 1678 C CA . SER A 1 211 ? -14.637 15.164 -17.557 1.00 34.56 211 SER A CA 1
ATOM 1679 C C . SER A 1 211 ? -13.439 14.237 -17.755 1.00 34.56 211 SER A C 1
ATOM 1681 O O . SER A 1 211 ? -12.437 14.322 -17.051 1.00 34.56 211 SER A O 1
ATOM 1683 N N . TYR A 1 212 ? -13.589 13.287 -18.679 1.00 46.09 212 TYR A N 1
ATOM 1684 C CA . TYR A 1 212 ? -12.489 12.484 -19.205 1.00 46.09 212 TYR A CA 1
ATOM 1685 C C . TYR A 1 212 ? -11.735 13.341 -20.224 1.00 46.09 212 TYR A C 1
ATOM 1687 O O . TYR A 1 212 ? -12.245 13.601 -21.311 1.00 46.09 212 TYR A O 1
ATOM 1695 N N . GLY A 1 213 ? -10.539 13.805 -19.865 1.00 36.12 213 GLY A N 1
ATOM 1696 C CA . GLY A 1 21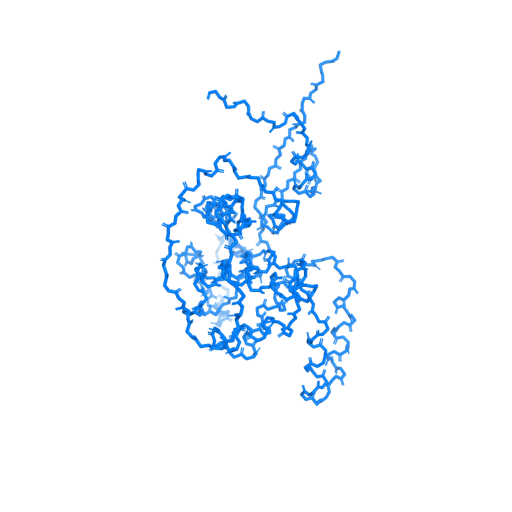3 ? -9.694 14.614 -20.738 1.00 36.12 213 GLY A CA 1
ATOM 1697 C C . GLY A 1 213 ? -8.231 14.202 -20.635 1.00 36.12 213 GLY A C 1
ATOM 1698 O O . GLY A 1 213 ? -7.583 14.496 -19.638 1.00 36.12 213 GLY A O 1
ATOM 1699 N N . GLY A 1 214 ? -7.733 13.550 -21.691 1.00 38.75 214 GLY A N 1
ATOM 1700 C CA . GLY A 1 214 ? -6.308 13.356 -21.968 1.00 38.75 214 GLY A CA 1
ATOM 1701 C C . GLY A 1 214 ? -5.740 11.999 -21.556 1.00 38.75 214 GLY A C 1
ATOM 1702 O O . GLY A 1 214 ? -5.218 11.849 -20.458 1.00 38.75 214 GLY A O 1
ATOM 1703 N N . SER A 1 215 ? -5.760 11.027 -22.474 1.00 42.12 215 SER A N 1
ATOM 1704 C CA . SER A 1 215 ? -4.852 9.875 -22.418 1.00 42.12 215 SER A CA 1
ATOM 1705 C C . SER A 1 215 ? -3.427 10.392 -22.622 1.00 42.12 215 SER A C 1
ATOM 1707 O O . SER A 1 215 ? -2.978 10.531 -23.758 1.00 42.12 215 SER A O 1
ATOM 1709 N N . ALA A 1 216 ? -2.737 10.739 -21.536 1.00 44.97 216 ALA A N 1
ATOM 1710 C CA . ALA A 1 216 ? -1.314 11.035 -21.590 1.00 44.97 216 ALA A CA 1
ATOM 1711 C C . ALA A 1 216 ? -0.572 9.782 -22.076 1.00 44.97 216 ALA A C 1
ATOM 1713 O O . ALA A 1 216 ? -0.817 8.675 -21.595 1.00 44.97 216 ALA A O 1
ATOM 1714 N N . SER A 1 217 ? 0.310 9.951 -23.060 1.00 46.38 217 SER A N 1
ATOM 1715 C CA . SER A 1 217 ? 1.245 8.902 -23.458 1.00 46.38 217 SER A CA 1
ATOM 1716 C C . SER A 1 217 ? 2.108 8.544 -22.246 1.00 46.38 217 SER A C 1
ATOM 1718 O O . SER A 1 217 ? 2.728 9.427 -21.654 1.00 46.38 217 SER A O 1
ATOM 1720 N N . VAL A 1 218 ? 2.157 7.259 -21.876 1.00 51.88 218 VAL A N 1
ATOM 1721 C CA . VAL A 1 218 ? 2.926 6.735 -20.722 1.00 51.88 218 VAL A CA 1
ATOM 1722 C C . VAL A 1 218 ? 4.416 7.116 -20.802 1.00 51.88 218 VAL A C 1
ATOM 1724 O O . VAL A 1 218 ? 5.112 7.149 -19.791 1.00 51.88 218 VAL A O 1
ATOM 1727 N N . ASN A 1 219 ? 4.890 7.467 -22.000 1.00 48.44 219 ASN A N 1
ATOM 1728 C CA . ASN A 1 219 ? 6.277 7.815 -22.280 1.00 48.44 219 ASN A CA 1
ATOM 1729 C C . ASN A 1 219 ? 6.710 9.197 -21.744 1.00 48.44 219 ASN A C 1
ATOM 1731 O O . ASN A 1 219 ? 7.909 9.412 -21.614 1.00 48.44 219 ASN A O 1
ATOM 1735 N N . ASP A 1 220 ? 5.776 10.092 -21.388 1.00 53.41 220 ASP A N 1
ATOM 1736 C CA . ASP A 1 220 ? 6.076 11.453 -20.889 1.00 53.41 220 ASP A CA 1
ATOM 1737 C C . ASP A 1 220 ? 5.733 11.642 -19.394 1.00 53.41 220 ASP A C 1
ATOM 1739 O O . ASP A 1 220 ? 5.513 12.756 -18.909 1.00 53.41 220 ASP A O 1
ATOM 1743 N N . LEU A 1 221 ? 5.651 10.546 -18.633 1.00 63.88 221 LEU A N 1
ATOM 1744 C CA . LEU A 1 221 ? 5.312 10.587 -17.211 1.00 63.88 221 LEU A CA 1
ATOM 1745 C C . LEU A 1 221 ? 6.530 10.969 -16.359 1.00 63.88 221 LEU A C 1
ATOM 1747 O O . LEU A 1 221 ? 7.403 10.148 -16.079 1.00 63.88 221 LEU A O 1
ATOM 1751 N N . ASN A 1 222 ? 6.551 12.210 -15.874 1.00 69.06 222 ASN A N 1
ATOM 1752 C CA . ASN A 1 222 ? 7.481 12.624 -14.826 1.00 69.06 222 ASN A CA 1
ATOM 1753 C C . ASN A 1 222 ? 7.026 12.039 -13.482 1.00 69.06 222 ASN A C 1
ATOM 1755 O O . ASN A 1 222 ? 6.132 12.579 -12.830 1.00 69.06 222 ASN A O 1
ATOM 1759 N N . LEU A 1 223 ? 7.631 10.923 -13.073 1.00 78.56 223 LEU A N 1
ATOM 1760 C CA . LEU A 1 223 ? 7.424 10.366 -11.738 1.00 78.56 223 LEU A CA 1
ATOM 1761 C C . LEU A 1 223 ? 8.155 11.197 -10.681 1.00 78.56 223 LEU A C 1
ATOM 1763 O O . LEU A 1 223 ? 9.321 11.555 -10.853 1.00 78.56 223 LEU A O 1
ATOM 1767 N N . SER A 1 224 ? 7.482 11.455 -9.561 1.00 86.31 224 SER A N 1
ATOM 1768 C CA . SER A 1 224 ? 8.123 12.043 -8.386 1.00 86.31 224 SER A CA 1
ATOM 1769 C C . SER A 1 224 ? 9.045 11.029 -7.693 1.00 86.31 224 SER A C 1
ATOM 1771 O O . SER A 1 224 ? 8.979 9.820 -7.943 1.00 86.31 224 SER A O 1
ATOM 1773 N N . ILE A 1 225 ? 9.906 11.510 -6.794 1.00 84.69 225 ILE A N 1
ATOM 1774 C CA . ILE A 1 225 ? 10.779 10.635 -5.999 1.00 84.69 225 ILE A CA 1
ATOM 1775 C C . ILE A 1 225 ? 9.929 9.701 -5.129 1.00 84.69 225 ILE A C 1
ATOM 1777 O O . ILE A 1 225 ? 10.206 8.507 -5.078 1.00 84.69 225 ILE A O 1
ATOM 1781 N N . GLU A 1 226 ? 8.841 10.200 -4.541 1.00 89.31 226 GLU A N 1
ATOM 1782 C CA . GLU A 1 226 ? 7.906 9.414 -3.728 1.00 89.31 226 GLU A CA 1
ATOM 1783 C C . GLU A 1 226 ? 7.253 8.295 -4.549 1.00 89.31 226 GLU A C 1
ATOM 1785 O O . GLU A 1 226 ? 7.112 7.170 -4.071 1.00 89.31 226 GLU A O 1
ATOM 1790 N N . ALA A 1 227 ? 6.886 8.571 -5.805 1.00 90.62 227 ALA A N 1
ATOM 1791 C CA . ALA A 1 227 ? 6.366 7.555 -6.716 1.00 90.62 227 ALA A CA 1
ATOM 1792 C C . ALA A 1 227 ? 7.412 6.470 -7.015 1.00 90.62 227 ALA A C 1
ATOM 1794 O O . ALA A 1 227 ? 7.095 5.280 -7.002 1.00 90.62 227 ALA A O 1
ATOM 1795 N N . MET A 1 228 ? 8.671 6.858 -7.226 1.00 88.44 228 MET A N 1
ATOM 1796 C CA . MET A 1 228 ? 9.768 5.917 -7.458 1.00 88.44 228 MET A CA 1
ATOM 1797 C C . MET A 1 228 ? 10.102 5.081 -6.210 1.00 88.44 228 MET A C 1
ATOM 1799 O O . MET A 1 228 ? 10.348 3.877 -6.297 1.00 88.44 228 MET A O 1
ATOM 1803 N N . GLU A 1 229 ? 10.067 5.690 -5.027 1.00 89.12 229 GLU A N 1
ATOM 1804 C CA . GLU A 1 229 ? 10.199 4.993 -3.745 1.00 89.12 229 GLU A CA 1
ATOM 1805 C C . GLU A 1 229 ? 9.043 4.018 -3.499 1.00 89.12 229 GLU A C 1
ATOM 1807 O O . GLU A 1 229 ? 9.252 2.921 -2.969 1.00 89.12 229 GLU A O 1
ATOM 1812 N N . ALA A 1 230 ? 7.830 4.387 -3.915 1.00 92.50 230 ALA A N 1
ATOM 1813 C CA . ALA A 1 230 ? 6.665 3.523 -3.847 1.00 92.50 230 ALA A CA 1
ATOM 1814 C C . ALA A 1 230 ? 6.752 2.352 -4.830 1.00 92.50 230 ALA A C 1
ATOM 1816 O O . ALA A 1 230 ? 6.415 1.237 -4.445 1.00 92.50 230 ALA A O 1
ATOM 1817 N N . LEU A 1 231 ? 7.282 2.539 -6.046 1.00 92.06 231 LEU A N 1
ATOM 1818 C CA . LEU A 1 231 ? 7.586 1.427 -6.963 1.00 92.06 231 LEU A CA 1
ATOM 1819 C C . LEU A 1 231 ? 8.567 0.422 -6.345 1.00 92.06 231 LEU A C 1
ATOM 1821 O O . LEU A 1 231 ? 8.430 -0.782 -6.568 1.00 92.06 231 LEU A O 1
ATOM 1825 N N . GLY A 1 232 ? 9.475 0.890 -5.481 1.00 90.81 232 GLY A N 1
ATOM 1826 C CA . GLY A 1 232 ? 10.341 0.051 -4.644 1.00 90.81 232 GLY A CA 1
ATOM 1827 C C . GLY A 1 232 ? 9.596 -0.952 -3.741 1.00 90.81 232 GLY A C 1
ATOM 1828 O O . GLY A 1 232 ? 10.185 -1.896 -3.207 1.00 90.81 232 GLY A O 1
ATOM 1829 N N . PHE A 1 233 ? 8.285 -0.773 -3.552 1.00 91.75 233 PHE A N 1
ATOM 1830 C CA . PHE A 1 233 ? 7.429 -1.739 -2.869 1.00 91.75 233 PHE A CA 1
ATOM 1831 C C . PHE A 1 233 ? 7.302 -3.050 -3.651 1.00 91.75 233 PHE A C 1
ATOM 1833 O O . PHE A 1 233 ? 7.368 -4.112 -3.034 1.00 91.75 233 PHE A O 1
ATOM 1840 N N . ILE A 1 234 ? 7.187 -2.970 -4.982 1.00 91.75 234 ILE A N 1
ATOM 1841 C CA . ILE A 1 234 ? 6.917 -4.097 -5.890 1.00 91.75 234 ILE A CA 1
ATOM 1842 C C . ILE A 1 234 ? 8.118 -4.497 -6.755 1.00 91.75 234 ILE A C 1
ATOM 1844 O O . ILE A 1 234 ? 8.197 -5.646 -7.181 1.00 91.75 234 ILE A O 1
ATOM 1848 N N . ILE A 1 235 ? 9.057 -3.586 -7.010 1.00 90.62 235 ILE A N 1
ATOM 1849 C CA . ILE A 1 235 ? 10.237 -3.817 -7.850 1.00 90.62 235 ILE A CA 1
ATOM 1850 C C . ILE A 1 235 ? 11.484 -3.524 -7.023 1.00 90.62 235 ILE A C 1
ATOM 1852 O O . ILE A 1 235 ? 11.550 -2.524 -6.314 1.00 90.62 235 ILE A O 1
ATOM 1856 N N . SER A 1 236 ? 12.489 -4.384 -7.135 1.00 88.19 236 SER A N 1
ATOM 1857 C CA . SER A 1 236 ? 13.826 -4.117 -6.615 1.00 88.19 236 SER A CA 1
ATOM 1858 C C . SER A 1 236 ? 14.864 -4.244 -7.723 1.00 88.19 236 SER A C 1
ATOM 1860 O O . SER A 1 236 ? 14.572 -4.732 -8.818 1.00 88.19 236 SER A O 1
ATOM 1862 N N . GLY A 1 237 ? 16.081 -3.793 -7.447 1.00 85.25 237 GLY A N 1
ATOM 1863 C CA . GLY A 1 237 ? 17.169 -3.900 -8.396 1.00 85.25 237 GLY A CA 1
ATOM 1864 C C . GLY A 1 237 ? 18.546 -3.877 -7.763 1.00 85.25 237 GLY A C 1
ATOM 1865 O O . GLY A 1 237 ? 18.724 -3.571 -6.584 1.00 85.25 237 GLY A O 1
ATOM 1866 N N . SER A 1 238 ? 19.539 -4.188 -8.584 1.00 83.12 238 SER A N 1
ATOM 1867 C CA . SER A 1 238 ? 20.951 -4.075 -8.245 1.00 83.12 238 SER A CA 1
ATOM 1868 C C . SER A 1 238 ? 21.758 -3.619 -9.452 1.00 83.12 238 SER A C 1
ATOM 1870 O O . SER A 1 238 ? 21.382 -3.849 -10.604 1.00 83.12 238 SER A O 1
ATOM 1872 N N . ILE A 1 239 ? 22.884 -2.979 -9.157 1.00 78.94 239 ILE A N 1
ATOM 1873 C CA . ILE A 1 239 ? 23.853 -2.464 -10.131 1.00 78.94 239 ILE A CA 1
ATOM 1874 C C . ILE A 1 239 ? 25.191 -3.205 -10.061 1.00 78.94 239 ILE A C 1
ATOM 1876 O O . ILE A 1 239 ? 26.100 -2.922 -10.842 1.00 78.94 239 ILE A O 1
ATOM 1880 N N . ASP A 1 240 ? 25.338 -4.116 -9.095 1.00 73.00 240 ASP A N 1
ATOM 1881 C CA . ASP A 1 240 ? 26.524 -4.940 -8.931 1.00 73.00 240 ASP A CA 1
ATOM 1882 C C . ASP A 1 240 ? 26.226 -6.402 -9.278 1.00 73.00 240 ASP A C 1
ATOM 1884 O O . ASP A 1 240 ? 25.088 -6.871 -9.294 1.00 73.00 240 ASP A O 1
ATOM 1888 N N . ARG A 1 241 ? 27.285 -7.158 -9.575 1.00 64.88 241 ARG A N 1
ATOM 1889 C CA . ARG A 1 241 ? 27.161 -8.601 -9.829 1.00 64.88 241 ARG A CA 1
ATOM 1890 C C . ARG A 1 241 ? 26.821 -9.394 -8.562 1.00 64.88 241 ARG A C 1
ATOM 1892 O O . ARG A 1 241 ? 26.448 -10.557 -8.674 1.00 64.88 241 ARG A O 1
ATOM 1899 N N . ASN A 1 242 ? 26.936 -8.770 -7.388 1.00 65.56 242 ASN A N 1
ATOM 1900 C CA . ASN A 1 242 ? 26.671 -9.380 -6.088 1.00 65.56 242 ASN A CA 1
ATOM 1901 C C . ASN A 1 242 ? 25.183 -9.313 -5.704 1.00 65.56 242 ASN A C 1
ATOM 1903 O O . ASN A 1 242 ? 24.817 -9.826 -4.649 1.00 65.56 242 ASN A O 1
ATOM 1907 N N . ARG A 1 243 ? 24.334 -8.718 -6.559 1.00 65.50 243 ARG A N 1
ATOM 1908 C CA . ARG A 1 243 ? 22.893 -8.540 -6.349 1.00 65.50 243 ARG A CA 1
ATOM 1909 C C . ARG A 1 243 ? 22.574 -7.844 -5.026 1.00 65.50 243 ARG A C 1
ATOM 1911 O O . ARG A 1 243 ? 21.546 -8.131 -4.413 1.00 65.50 243 ARG A O 1
ATOM 1918 N N . SER A 1 244 ? 23.431 -6.924 -4.577 1.00 73.94 244 SER A N 1
ATOM 1919 C CA . SER A 1 244 ? 23.090 -6.107 -3.413 1.00 73.94 244 SER A CA 1
ATOM 1920 C C . SER A 1 244 ? 21.888 -5.231 -3.776 1.00 73.94 244 SER A C 1
ATOM 1922 O O . SER A 1 244 ? 21.917 -4.484 -4.758 1.00 73.94 244 SER A O 1
ATOM 1924 N N . SER A 1 245 ? 20.781 -5.405 -3.053 1.00 76.75 245 SER A N 1
ATOM 1925 C CA . SER A 1 245 ? 19.535 -4.692 -3.334 1.00 76.75 245 SER A CA 1
ATOM 1926 C C . SER A 1 245 ? 19.739 -3.199 -3.099 1.00 76.75 245 SER A C 1
ATOM 1928 O O . SER A 1 245 ? 20.143 -2.802 -2.007 1.00 76.75 245 SER A O 1
ATOM 1930 N N . LYS A 1 246 ? 19.419 -2.373 -4.097 1.00 77.81 246 LYS A N 1
ATOM 1931 C CA . LYS A 1 246 ? 19.432 -0.911 -3.989 1.00 77.81 246 LYS A CA 1
ATOM 1932 C C . LYS A 1 246 ? 18.029 -0.330 -4.158 1.00 77.81 246 LYS A C 1
ATOM 1934 O O . LYS A 1 246 ? 17.236 -0.894 -4.915 1.00 77.81 246 LYS A O 1
ATOM 1939 N N . PRO A 1 247 ? 17.710 0.794 -3.489 1.00 79.12 247 PRO A N 1
ATOM 1940 C CA . PRO A 1 247 ? 16.474 1.519 -3.745 1.00 79.12 247 PRO A CA 1
ATOM 1941 C C . PRO A 1 247 ? 16.351 1.886 -5.226 1.00 79.12 247 PRO A C 1
ATOM 1943 O O . PRO A 1 247 ? 17.307 2.356 -5.843 1.00 79.12 247 PRO A O 1
ATOM 1946 N N . LEU A 1 248 ? 15.162 1.696 -5.800 1.00 82.25 248 LEU A N 1
ATOM 1947 C CA . LEU A 1 248 ? 14.944 1.884 -7.235 1.00 82.25 248 LEU A CA 1
ATOM 1948 C C . LEU A 1 248 ? 15.250 3.319 -7.699 1.00 82.25 248 LEU A C 1
ATOM 1950 O O . LEU A 1 248 ? 15.792 3.508 -8.786 1.00 82.25 248 LEU A O 1
ATOM 1954 N N . HIS A 1 249 ? 14.983 4.322 -6.857 1.00 79.81 249 HIS A N 1
ATOM 1955 C CA . HIS A 1 249 ? 15.300 5.718 -7.163 1.00 79.81 249 HIS A CA 1
ATOM 1956 C C . HIS A 1 249 ? 16.811 5.965 -7.302 1.00 79.81 249 HIS A C 1
ATOM 1958 O O . HIS A 1 249 ? 17.217 6.726 -8.174 1.00 79.81 249 HIS A O 1
ATOM 1964 N N . GLU A 1 250 ? 17.659 5.289 -6.520 1.00 80.88 250 GLU A N 1
ATOM 1965 C CA . GLU A 1 250 ? 19.117 5.404 -6.656 1.00 80.88 250 GLU A CA 1
ATOM 1966 C C . GLU A 1 250 ? 19.604 4.799 -7.973 1.00 80.88 250 GLU A C 1
ATOM 1968 O O . GLU A 1 250 ? 20.513 5.333 -8.607 1.00 80.88 250 GLU A O 1
ATOM 1973 N N . ILE A 1 251 ? 18.982 3.696 -8.400 1.00 81.69 251 ILE A N 1
ATOM 1974 C CA . ILE A 1 251 ? 19.277 3.056 -9.685 1.00 81.69 251 ILE A CA 1
ATOM 1975 C C . ILE A 1 251 ? 18.859 3.982 -10.835 1.00 81.69 251 ILE A C 1
ATOM 1977 O O . ILE A 1 251 ? 19.627 4.163 -11.776 1.00 81.69 251 ILE A O 1
ATOM 1981 N N . ALA A 1 252 ? 17.683 4.609 -10.742 1.00 77.56 252 ALA A N 1
ATOM 1982 C CA . ALA A 1 252 ? 17.142 5.499 -11.771 1.00 77.56 252 ALA A CA 1
ATOM 1983 C C . ALA A 1 252 ? 17.983 6.773 -11.994 1.00 77.56 252 ALA A C 1
ATOM 1985 O O . ALA A 1 252 ? 18.016 7.301 -13.104 1.00 77.56 252 ALA A O 1
ATOM 1986 N N . LEU A 1 253 ? 18.694 7.254 -10.969 1.00 75.88 253 LEU A N 1
ATOM 1987 C CA . LEU A 1 253 ? 19.566 8.433 -11.062 1.00 75.88 253 LEU A CA 1
ATOM 1988 C C . LEU A 1 253 ? 20.884 8.170 -11.814 1.00 75.88 253 LEU A C 1
ATOM 1990 O O . LEU A 1 253 ? 21.618 9.111 -12.131 1.00 75.88 253 LEU A O 1
ATOM 1994 N N . LEU A 1 254 ? 21.206 6.912 -12.127 1.00 74.62 254 LEU A N 1
ATOM 1995 C CA . LEU A 1 254 ? 22.408 6.571 -12.881 1.00 74.62 254 LEU A CA 1
ATOM 1996 C C . LEU A 1 254 ? 22.218 6.937 -14.363 1.00 74.62 254 LEU A C 1
ATOM 1998 O O . LEU A 1 254 ? 21.675 6.171 -15.155 1.00 74.62 254 LEU A O 1
ATOM 2002 N N . GLN A 1 255 ? 22.739 8.109 -14.744 1.00 53.28 255 GLN A N 1
ATOM 2003 C CA . GLN A 1 255 ? 22.658 8.730 -16.081 1.00 53.28 255 GLN A CA 1
ATOM 2004 C C . GLN A 1 255 ? 23.038 7.823 -17.274 1.00 53.28 255 GLN A C 1
ATOM 2006 O O . GLN A 1 255 ? 22.722 8.145 -18.416 1.00 53.28 255 GLN A O 1
ATOM 2011 N N . GLN A 1 256 ? 23.711 6.691 -17.046 1.00 54.44 256 GLN A N 1
ATOM 2012 C CA . GLN A 1 256 ? 24.121 5.748 -18.095 1.00 54.44 256 GLN A CA 1
ATOM 2013 C C . GLN A 1 256 ? 23.039 4.724 -18.487 1.00 54.44 256 GLN A C 1
ATOM 2015 O O . GLN A 1 256 ? 23.259 3.946 -19.412 1.00 54.44 256 GLN A O 1
ATOM 2020 N N . ILE A 1 257 ? 21.881 4.728 -17.816 1.00 53.75 257 ILE A N 1
ATOM 2021 C CA . ILE A 1 257 ? 20.737 3.837 -18.086 1.00 53.75 257 ILE A CA 1
ATOM 2022 C C . ILE A 1 257 ? 19.600 4.616 -18.772 1.00 53.75 257 ILE A C 1
ATOM 2024 O O . ILE A 1 257 ? 18.426 4.286 -18.640 1.00 53.75 257 ILE A O 1
ATOM 2028 N N . GLN A 1 258 ? 19.909 5.674 -19.526 1.00 49.19 258 GLN A N 1
ATOM 2029 C CA . GLN A 1 258 ? 18.965 6.109 -20.550 1.00 49.19 258 GLN A CA 1
ATOM 2030 C C . GLN A 1 258 ? 19.026 5.081 -21.675 1.00 49.19 258 GLN A C 1
ATOM 2032 O O . GLN A 1 258 ? 20.016 5.001 -22.407 1.00 49.19 258 GLN A O 1
ATOM 2037 N N . ALA A 1 259 ? 17.985 4.254 -21.783 1.00 46.16 259 ALA A N 1
ATOM 2038 C CA . ALA A 1 259 ? 17.791 3.439 -22.967 1.00 46.16 259 ALA A CA 1
ATOM 2039 C C . ALA A 1 259 ? 17.843 4.381 -24.174 1.00 46.16 259 ALA A C 1
ATOM 2041 O O . ALA A 1 259 ? 17.046 5.313 -24.279 1.00 46.16 259 ALA A O 1
ATOM 2042 N N . LYS A 1 260 ? 18.807 4.171 -25.075 1.00 36.09 260 LYS A N 1
ATOM 2043 C CA . LYS A 1 260 ? 18.729 4.764 -26.406 1.00 36.09 260 LYS A CA 1
ATOM 2044 C C . LYS A 1 260 ? 17.493 4.152 -27.053 1.00 36.09 260 LYS A C 1
ATOM 2046 O O . LYS A 1 260 ? 17.561 3.021 -27.527 1.00 36.09 260 LYS A O 1
ATOM 2051 N N . SER A 1 261 ? 16.366 4.858 -27.010 1.00 34.84 261 SER A N 1
ATOM 2052 C CA . SER A 1 261 ? 15.274 4.565 -27.928 1.00 34.84 261 SER A CA 1
ATOM 2053 C C . SER A 1 261 ? 15.836 4.803 -29.324 1.00 34.84 261 SER A C 1
ATOM 2055 O O . SER A 1 261 ? 16.298 5.907 -29.620 1.00 34.84 261 SER A O 1
ATOM 2057 N N . GLY A 1 262 ? 15.913 3.734 -30.112 1.00 31.31 262 GLY A N 1
ATOM 2058 C CA . GLY A 1 262 ? 16.067 3.844 -31.560 1.00 31.31 262 GLY A CA 1
ATOM 2059 C C . GLY A 1 262 ? 14.796 4.388 -32.187 1.00 31.31 262 GLY A C 1
ATOM 2060 O O . GLY A 1 262 ? 13.727 4.244 -31.547 1.00 31.31 262 GLY A O 1
#

Organism: Owenia fusiformis (NCBI:txid6347)